Protein AF-A0A9N9C806-F1 (afdb_monomer_lite)

Organism: NCBI:txid1213867

Radius of gyration: 28.94 Å; chains: 1; bounding box: 81×70×75 Å

Foldseek 3Di:
DDPPQWDADPVGDIDGLEDDDDPDQDDDDPNRHYDPPDFFHFDDDPPDPPDDGDTDGPPDCVVVVVVVVVVLLVVLVVLLVQLLPLVSLVDCLPDCNLVVLVVQCVPPDPSSVVSSLSSLLSSVLSPLVVVLVPVVLVVLLVSLLVDLDLVSLLSNLQSLLLSLPPVNPPPPPPDDDDDPPPPPPPVSVVVVLQSLLSLLVSLLVSLVVPPPPCPPPDPPDVVVVVVVSDRDPSSNQSSLSSNLSSCVRRVPSRADDPSSLVSLVVVLVVCVVPPVCVVVNVSSVSSNVSNVPD

Secondary structure (DSSP, 8-state):
---TTEEE-TTS-EEESB----SS--PPPTTPBPPTT--------TT--S-----------HHHHHHHHHHHHHHHHHHHHHHTSHHHHHHHHHSHHHHHHHHGGGSS-HHHHHHHHHHHHHHHHHTHHHHTTTTHHHHHHHHHHH---HHHHHHHHHHHHHHH-TTTS--TT-S------TTSHHHHHHHHHHHHHHHHHHHHHHHHTTTTT--TT--SSTHHHHGGGPPPHHHHHHHHHHHHHHHHH-TTT-PPPHHHHHHHHHHHHHGGG-GGGHHHHHHHHHHHHHHH--

Sequence (294 aa):
SVSTTEICDNGGNCYPKVFEATEEFKEIFEGQEVPRGKKYAKLLDSDDSRSSSEVVLFEDDEDEDEEIFSNILSILDGLEELVHELDFGIKLSKGEGLKSIISLLDHGSNEIKKKAALVIGAAMQLAMKIVNDNDGLSLLAILYGNLKDNEFRTKCALFITDFIDPNMVDKSGEADDVLDQQQQGNSLLFSFSDVIGSWCELFQFTLLDRIDNVDEEEEDDIISQISSQELDFDSKEKILRGISMIRKHYPLQCPAQDKFKIWLLEQADLVKDEDYLEDYDHLISQVKNQYNNF

Structure (mmCIF, N/CA/C/O backbone):
data_AF-A0A9N9C806-F1
#
_entry.id   AF-A0A9N9C806-F1
#
loop_
_atom_site.group_PDB
_atom_site.id
_atom_site.type_symbol
_atom_site.label_atom_id
_atom_site.label_alt_id
_atom_site.label_comp_id
_atom_site.label_asym_id
_atom_site.label_entity_id
_atom_site.label_seq_id
_atom_site.pdbx_PDB_ins_code
_atom_site.Cartn_x
_atom_site.Cartn_y
_atom_site.Cartn_z
_atom_site.occupancy
_atom_site.B_iso_or_equiv
_atom_site.auth_seq_id
_atom_site.auth_comp_id
_atom_site.auth_asym_id
_atom_site.auth_atom_id
_atom_site.pdbx_PDB_model_num
ATOM 1 N N . SER A 1 1 ? -54.467 12.890 22.232 1.00 54.34 1 SER A N 1
ATOM 2 C CA . SER A 1 1 ? -53.255 12.072 22.047 1.00 54.34 1 SER A CA 1
ATOM 3 C C . SER A 1 1 ? -52.102 12.853 22.637 1.00 54.34 1 SER A C 1
ATOM 5 O O . SER A 1 1 ? -51.880 13.972 22.200 1.00 54.34 1 SER A O 1
ATOM 7 N N . VAL A 1 2 ? -51.458 12.334 23.682 1.00 51.22 2 VAL A N 1
ATOM 8 C CA . VAL A 1 2 ? -50.254 12.958 24.254 1.00 51.22 2 VAL A CA 1
ATOM 9 C C . VAL A 1 2 ? -49.119 12.727 23.256 1.00 51.22 2 VAL A C 1
ATOM 11 O O . VAL A 1 2 ? -48.941 11.593 22.807 1.00 51.22 2 VAL A O 1
ATOM 14 N N . SER A 1 3 ? -48.437 13.790 22.829 1.00 60.50 3 SER A N 1
ATOM 15 C CA . SER A 1 3 ? -47.270 13.670 21.951 1.00 60.50 3 SER A CA 1
ATOM 16 C C . SER A 1 3 ? -46.170 12.925 22.703 1.00 60.50 3 SER A C 1
ATOM 18 O O . SER A 1 3 ? -45.856 13.281 23.833 1.00 60.50 3 SER A O 1
ATOM 20 N N . THR A 1 4 ? -45.559 11.905 22.100 1.00 77.38 4 THR A N 1
ATOM 21 C CA . THR A 1 4 ? -44.462 11.128 22.714 1.00 77.38 4 THR A CA 1
ATOM 22 C C . THR A 1 4 ? -43.165 11.928 22.882 1.00 77.38 4 THR A C 1
ATOM 24 O O . THR A 1 4 ? -42.154 11.381 23.316 1.00 77.38 4 THR A O 1
ATOM 27 N N . THR A 1 5 ? -43.173 13.203 22.496 1.00 90.44 5 THR A N 1
ATOM 28 C CA . THR A 1 5 ? -42.014 14.100 22.491 1.00 90.44 5 THR A CA 1
ATOM 29 C C . THR A 1 5 ? -41.949 15.021 23.706 1.00 90.44 5 THR A C 1
ATOM 31 O O . THR A 1 5 ? -40.958 15.729 23.850 1.00 90.44 5 THR A O 1
ATOM 34 N N . GLU A 1 6 ? -42.969 15.029 24.566 1.00 93.62 6 GLU A N 1
ATOM 35 C CA . GLU A 1 6 ? -43.065 15.935 25.715 1.00 93.62 6 GLU A CA 1
ATOM 36 C C . GLU A 1 6 ? -43.363 15.162 27.004 1.00 93.62 6 GLU A C 1
ATOM 38 O O . GLU A 1 6 ? -44.082 14.160 27.000 1.00 93.62 6 GLU A O 1
ATOM 43 N N . ILE A 1 7 ? -42.803 15.644 28.108 1.00 92.62 7 ILE A N 1
ATOM 44 C CA . ILE A 1 7 ? -43.053 15.176 29.470 1.00 92.62 7 ILE A CA 1
ATOM 45 C C . ILE A 1 7 ? -43.733 16.333 30.197 1.00 92.62 7 ILE A C 1
ATOM 47 O O . ILE A 1 7 ? -43.302 17.474 30.054 1.00 92.62 7 ILE A O 1
ATOM 51 N N . CYS A 1 8 ? -44.803 16.060 30.943 1.00 93.50 8 CYS A N 1
ATOM 52 C CA . CYS A 1 8 ? -45.521 17.088 31.692 1.00 93.50 8 CYS A CA 1
ATOM 53 C C . CYS A 1 8 ? -45.454 16.814 33.193 1.00 93.50 8 CYS A C 1
ATOM 55 O O . CYS A 1 8 ? -45.604 15.669 33.622 1.00 93.50 8 CYS A O 1
ATOM 57 N N . ASP A 1 9 ? -45.264 17.866 33.985 1.00 90.75 9 ASP A N 1
ATOM 58 C CA . ASP A 1 9 ? -45.335 17.796 35.441 1.00 90.75 9 ASP A CA 1
ATOM 59 C C . ASP A 1 9 ? -46.794 17.722 35.945 1.00 90.75 9 ASP A C 1
ATOM 61 O O . ASP A 1 9 ? -47.766 17.882 35.198 1.00 90.75 9 ASP A O 1
ATOM 65 N N . ASN A 1 10 ? -46.965 17.507 37.253 1.00 89.62 10 ASN A N 1
ATOM 66 C CA . ASN A 1 10 ? -48.288 17.488 37.895 1.00 89.62 10 ASN A CA 1
ATOM 67 C C . ASN A 1 10 ? -49.001 18.858 37.872 1.00 89.62 10 ASN A C 1
ATOM 69 O O . ASN A 1 10 ? -50.199 18.929 38.153 1.00 89.62 10 ASN A O 1
ATOM 73 N N . GLY A 1 11 ? -48.277 19.938 37.568 1.00 91.69 11 GLY A N 1
ATOM 74 C CA . GLY A 1 11 ? -48.798 21.296 37.414 1.00 91.69 11 GLY A CA 1
ATOM 75 C C . GLY A 1 11 ? -49.340 21.592 36.012 1.00 91.69 11 GLY A C 1
ATOM 76 O O . GLY A 1 11 ? -49.966 22.634 35.820 1.00 91.69 11 GLY A O 1
ATOM 77 N N . GLY A 1 12 ? -49.150 20.681 35.053 1.00 92.81 12 GLY A N 1
ATOM 78 C CA . GLY A 1 12 ? -49.546 20.855 33.657 1.00 92.81 12 GLY A CA 1
ATOM 79 C C . GLY A 1 12 ? -48.517 21.600 32.800 1.00 92.81 12 GLY A C 1
ATOM 80 O O . GLY A 1 12 ? -48.843 21.961 31.668 1.00 92.81 12 GLY A O 1
ATOM 81 N N . ASN A 1 13 ? -47.298 21.828 33.300 1.00 92.75 13 ASN A N 1
ATOM 82 C CA . ASN A 1 13 ? -46.196 22.356 32.499 1.00 92.75 13 ASN A CA 1
ATOM 83 C C . ASN A 1 13 ? -45.548 21.208 31.729 1.00 92.75 13 ASN A C 1
ATOM 85 O O . ASN A 1 13 ? -45.174 20.204 32.330 1.00 92.75 13 ASN A O 1
ATOM 89 N N . CYS A 1 14 ? -45.392 21.364 30.417 1.00 93.50 14 CYS A N 1
ATOM 90 C CA . CYS A 1 14 ? -44.785 20.354 29.555 1.00 93.50 14 CYS A CA 1
ATOM 91 C C . CYS A 1 14 ? -43.438 20.839 29.012 1.00 93.50 14 CYS A C 1
ATOM 93 O O . CYS A 1 14 ? -43.290 22.010 28.661 1.00 93.50 14 CYS A O 1
ATOM 95 N N . TYR A 1 15 ? -42.468 19.933 28.927 1.00 93.00 15 TYR A N 1
ATOM 96 C CA . TYR A 1 15 ? -41.121 20.170 28.414 1.00 93.00 15 TYR A CA 1
ATOM 97 C C . TYR A 1 15 ? -40.693 19.044 27.459 1.00 93.00 15 TYR A C 1
ATOM 99 O O . TYR A 1 15 ? -41.231 17.936 27.528 1.00 93.00 15 TYR A O 1
ATOM 107 N N . PRO A 1 16 ? -39.738 19.297 26.544 1.00 94.44 16 PRO A N 1
ATOM 108 C CA . PRO A 1 16 ? -39.252 18.279 25.619 1.00 94.44 16 PRO A CA 1
ATOM 109 C C . PRO A 1 16 ? -38.645 17.080 26.352 1.00 94.44 16 PRO A C 1
ATOM 111 O O . PRO A 1 16 ? -37.886 17.252 27.306 1.00 94.44 16 PRO A O 1
ATOM 114 N N . LYS A 1 17 ? -38.921 15.868 25.857 1.00 94.00 17 LYS A N 1
ATOM 115 C CA . LYS A 1 17 ? -38.364 14.617 26.394 1.00 94.00 17 LYS A CA 1
ATOM 116 C C . LYS A 1 17 ? -36.839 14.577 26.323 1.00 94.00 17 LYS A C 1
ATOM 118 O O . LYS A 1 17 ? -36.217 13.992 27.196 1.00 94.00 17 LYS A O 1
ATOM 123 N N . VAL A 1 18 ? -36.252 15.203 25.305 1.00 92.50 18 VAL A N 1
ATOM 124 C CA . VAL A 1 18 ? -34.801 15.307 25.120 1.00 92.50 18 VAL A CA 1
ATOM 125 C C . VAL A 1 18 ? -34.360 16.728 25.454 1.00 92.50 18 VAL A C 1
ATOM 127 O O . VAL A 1 18 ? -34.954 17.687 24.962 1.00 92.50 18 VAL A O 1
ATOM 130 N N . PHE A 1 19 ? -33.331 16.870 26.285 1.00 90.62 19 PHE A N 1
ATOM 131 C CA . PHE A 1 19 ? -32.768 18.161 26.659 1.00 90.62 19 PHE A CA 1
ATOM 132 C C . PHE A 1 19 ? -32.057 18.817 25.470 1.00 90.62 19 PHE A C 1
ATOM 134 O O . PHE A 1 19 ? -31.146 18.241 24.872 1.00 90.62 19 PHE A O 1
ATOM 141 N N . GLU A 1 20 ? -32.452 20.048 25.150 1.00 89.62 20 GLU A N 1
ATOM 142 C CA . GLU A 1 20 ? -31.818 20.850 24.108 1.00 89.62 20 GLU A CA 1
ATOM 143 C C . GLU A 1 20 ? -30.795 21.799 24.738 1.00 89.62 20 GLU A C 1
ATOM 145 O O . GLU A 1 20 ? -31.143 22.727 25.475 1.00 89.62 20 GLU A O 1
ATOM 150 N N . ALA A 1 21 ? -29.516 21.540 24.460 1.00 81.75 21 ALA A N 1
ATOM 151 C CA . ALA A 1 21 ? -28.419 22.314 25.020 1.00 81.75 21 ALA A CA 1
ATOM 152 C C . ALA A 1 21 ? -28.457 23.770 24.537 1.00 81.75 21 ALA A C 1
ATOM 154 O O . ALA A 1 21 ? -28.595 24.042 23.345 1.00 81.75 21 ALA A O 1
ATOM 155 N N . THR A 1 22 ? -28.259 24.702 25.466 1.00 84.12 22 THR A N 1
ATOM 156 C CA . THR A 1 22 ? -28.133 26.136 25.188 1.00 84.12 22 THR A CA 1
ATOM 157 C C . THR A 1 22 ? -26.839 26.702 25.751 1.00 84.12 22 THR A C 1
ATOM 159 O O . THR A 1 22 ? -26.160 26.042 26.532 1.00 84.12 22 THR A O 1
ATOM 162 N N . GLU A 1 23 ? -26.505 27.935 25.369 1.00 82.31 23 GLU A N 1
ATOM 163 C CA . GLU A 1 23 ? -25.345 28.664 25.908 1.00 82.31 23 GLU A CA 1
ATOM 164 C C . GLU A 1 23 ? -25.534 29.097 27.375 1.00 82.31 23 GLU A C 1
ATOM 166 O O . GLU A 1 23 ? -24.569 29.430 28.058 1.00 82.31 23 GLU A O 1
ATOM 171 N N . GLU A 1 24 ? -26.770 29.063 27.879 1.00 79.81 24 GLU A N 1
ATOM 172 C CA . GLU A 1 24 ? -27.111 29.365 29.269 1.00 79.81 24 GLU A CA 1
ATOM 173 C C . GLU A 1 24 ? -27.423 28.088 30.058 1.00 79.81 24 GLU A C 1
ATOM 175 O O . GLU A 1 24 ? -27.976 27.126 29.513 1.00 79.81 24 GLU A O 1
ATOM 180 N N . PHE A 1 25 ? -27.107 28.099 31.358 1.00 80.25 25 PHE A N 1
ATOM 181 C CA . PHE A 1 25 ? -27.471 27.021 32.275 1.00 80.25 25 PHE A CA 1
ATOM 182 C C . PHE A 1 25 ? -28.993 26.917 32.381 1.00 80.25 25 PHE A C 1
ATOM 184 O O . PHE A 1 25 ? -29.663 27.861 32.802 1.00 80.25 25 PHE A O 1
ATOM 191 N N . LYS A 1 26 ? -29.522 25.747 32.024 1.00 84.88 26 LYS A N 1
ATOM 192 C CA . LYS A 1 26 ? -30.932 25.396 32.178 1.00 84.88 26 LYS A CA 1
ATOM 193 C C . LYS A 1 26 ? -31.075 24.243 33.158 1.00 84.88 26 LYS A C 1
ATOM 195 O O . LYS A 1 26 ? -30.227 23.356 33.206 1.00 84.88 26 LYS A O 1
ATOM 200 N N . GLU A 1 27 ? -32.158 24.278 33.919 1.00 85.00 27 GLU A N 1
ATOM 201 C CA . GLU A 1 27 ? -32.558 23.180 34.791 1.00 85.00 27 GLU A CA 1
ATOM 202 C C . GLU A 1 27 ? -32.985 21.971 33.946 1.00 85.00 27 GLU A C 1
ATOM 204 O O . GLU A 1 27 ? -33.654 22.127 32.920 1.00 85.00 27 GLU A O 1
ATOM 209 N N . ILE A 1 28 ? -32.560 20.779 34.363 1.00 86.06 28 ILE A N 1
ATOM 210 C CA . ILE A 1 28 ? -32.969 19.507 33.763 1.00 86.06 28 ILE A CA 1
ATOM 211 C C . ILE A 1 28 ? -34.091 18.953 34.632 1.00 86.06 28 ILE A C 1
ATOM 213 O O . ILE A 1 28 ? -33.904 18.744 35.830 1.00 86.06 28 ILE A O 1
ATOM 217 N N . PHE A 1 29 ? -35.254 18.720 34.030 1.00 88.00 29 PHE A N 1
ATOM 218 C CA . PHE A 1 29 ? -36.422 18.229 34.756 1.00 88.00 29 PHE A CA 1
ATOM 219 C C . PHE A 1 29 ? -36.414 16.702 34.884 1.00 88.00 29 PHE A C 1
ATOM 221 O O . PHE A 1 29 ? -35.833 15.986 34.063 1.00 88.00 29 PHE A O 1
ATOM 228 N N . GLU A 1 30 ? -37.084 16.190 35.918 1.00 86.12 30 GLU A N 1
ATOM 229 C CA . GLU A 1 30 ? -37.169 14.753 36.184 1.00 86.12 30 GLU A CA 1
ATOM 230 C C . GLU A 1 30 ? -37.751 13.992 34.976 1.00 86.12 30 GLU A C 1
ATOM 232 O O . GLU A 1 30 ? -38.819 14.317 34.459 1.00 86.12 30 GLU A O 1
ATOM 237 N N . GLY A 1 31 ? -37.033 12.964 34.514 1.00 87.94 31 GLY A N 1
ATOM 238 C CA . GLY A 1 31 ? -37.423 12.143 33.363 1.00 87.94 31 GLY A CA 1
ATOM 239 C C . GLY A 1 31 ? -36.947 12.653 31.998 1.00 87.94 31 GLY A C 1
ATOM 240 O O . GLY A 1 31 ? -37.157 11.957 31.003 1.00 87.94 31 GLY A O 1
ATOM 241 N N . GLN A 1 32 ? -36.296 13.817 31.927 1.00 90.56 32 GLN A N 1
ATOM 242 C CA . GLN A 1 32 ? -35.716 14.340 30.689 1.00 90.56 32 GLN A CA 1
ATOM 243 C C . GLN A 1 32 ? -34.418 13.598 30.312 1.00 90.56 32 GLN A C 1
ATOM 245 O O . GLN A 1 32 ? -33.545 13.366 31.145 1.00 90.56 32 GLN A O 1
ATOM 250 N N . GLU A 1 33 ? -34.276 13.227 29.040 1.00 88.69 33 GLU A N 1
ATOM 251 C CA . GLU A 1 33 ? -33.103 12.542 28.491 1.00 88.69 33 GLU A CA 1
ATOM 252 C C . GLU A 1 33 ? -32.032 13.558 28.071 1.00 88.69 33 GLU A C 1
ATOM 254 O O . GLU A 1 33 ? -32.300 14.456 27.272 1.00 88.69 33 GLU A O 1
ATOM 259 N N . VAL A 1 34 ? -30.799 13.408 28.564 1.00 86.31 34 VAL A N 1
ATOM 260 C CA . VAL A 1 34 ? -29.664 14.262 28.176 1.00 86.31 34 VAL A CA 1
ATOM 261 C C . VAL A 1 34 ? -28.889 13.593 27.031 1.00 86.31 34 VAL A C 1
ATOM 263 O O . VAL A 1 34 ? -28.431 12.460 27.197 1.00 86.31 34 VAL A O 1
ATOM 266 N N . PRO A 1 35 ? -28.720 14.247 25.865 1.00 81.38 35 PRO A N 1
ATOM 267 C CA . PRO A 1 35 ? -27.923 13.697 24.770 1.00 81.38 35 PRO A CA 1
ATOM 268 C C . PRO A 1 35 ? -26.470 13.431 25.191 1.00 81.38 35 PRO A C 1
ATOM 270 O O . PRO A 1 35 ? -25.841 14.279 25.829 1.00 81.38 35 PRO A O 1
ATOM 273 N N . ARG A 1 36 ? -25.918 12.278 24.786 1.00 75.12 36 ARG A N 1
ATOM 274 C CA . ARG A 1 36 ? -24.501 11.931 25.006 1.00 75.12 36 ARG A CA 1
ATOM 275 C C . ARG A 1 36 ? -23.576 13.017 24.430 1.00 75.12 36 ARG A C 1
ATOM 277 O O . ARG A 1 36 ? -23.841 13.546 23.352 1.00 75.12 36 ARG A O 1
ATOM 284 N N . GLY A 1 37 ? -22.485 13.328 25.137 1.00 70.75 37 GLY A N 1
ATOM 285 C CA . GLY A 1 37 ? -21.458 14.284 24.691 1.00 70.75 37 GLY A CA 1
ATOM 286 C C . GLY A 1 37 ? -21.577 15.715 25.242 1.00 70.75 37 GLY A C 1
ATOM 287 O O . GLY A 1 37 ? -20.927 16.622 24.719 1.00 70.75 37 GLY A O 1
ATOM 288 N N . LYS A 1 38 ? -22.388 15.957 26.281 1.00 63.91 38 LYS A N 1
ATOM 289 C CA . LYS A 1 38 ? -22.455 17.248 26.993 1.00 63.91 38 LYS A CA 1
ATOM 290 C C . LYS A 1 38 ? -21.924 17.077 28.422 1.00 63.91 38 LYS A C 1
ATOM 292 O O . LYS A 1 38 ? -22.521 16.369 29.218 1.00 63.91 38 LYS A O 1
ATOM 297 N N . LYS A 1 39 ? -20.786 17.722 28.710 1.00 59.03 39 LYS A N 1
ATOM 298 C CA . LYS A 1 39 ? -19.875 17.382 29.822 1.00 59.03 39 LYS A CA 1
ATOM 299 C C . LYS A 1 39 ? -20.147 18.075 31.167 1.00 59.03 39 LYS A C 1
ATOM 301 O O . LYS A 1 39 ? -19.420 17.834 32.122 1.00 59.03 39 LYS A O 1
ATOM 306 N N . TYR A 1 40 ? -21.145 18.958 31.262 1.00 62.06 40 TYR A N 1
ATOM 307 C CA . TYR A 1 40 ? -21.344 19.770 32.469 1.00 62.06 40 TYR A CA 1
ATOM 308 C C . TYR A 1 40 ? -22.821 19.891 32.833 1.00 62.06 40 TYR A C 1
ATOM 310 O O . TYR A 1 40 ? -23.617 20.418 32.057 1.00 62.06 40 TYR A O 1
ATOM 318 N N . ALA A 1 41 ? -23.164 19.460 34.044 1.00 64.31 41 ALA A N 1
ATOM 319 C CA . ALA A 1 41 ? -24.438 19.739 34.689 1.00 64.31 41 ALA A CA 1
ATOM 320 C C . ALA A 1 41 ? -24.164 20.364 36.061 1.00 64.31 41 ALA A C 1
ATOM 322 O O . ALA A 1 41 ? -23.195 20.011 36.733 1.00 64.31 41 ALA A O 1
ATOM 323 N N . LYS A 1 42 ? -25.002 21.318 36.470 1.00 65.88 42 LYS A N 1
ATOM 324 C CA . LYS A 1 42 ? -24.929 21.935 37.795 1.00 65.88 42 LYS A CA 1
ATOM 325 C C . LYS A 1 42 ? -26.211 21.611 38.547 1.00 65.88 42 LYS A C 1
ATOM 327 O O . LYS A 1 42 ? -27.288 21.984 38.091 1.00 65.88 42 LYS A O 1
ATOM 332 N N . LEU A 1 43 ? -26.082 20.931 39.683 1.00 61.91 43 LEU A N 1
ATOM 333 C CA . LEU A 1 43 ? -27.182 20.765 40.627 1.00 61.91 43 LEU A CA 1
ATOM 334 C C . LEU A 1 43 ? -27.456 22.129 41.272 1.00 61.91 43 LEU A C 1
ATOM 336 O O . LEU A 1 43 ? -26.527 22.801 41.720 1.00 61.91 43 LEU A O 1
ATOM 340 N N . LEU A 1 44 ? -28.712 22.567 41.238 1.00 58.53 44 LEU A N 1
ATOM 341 C CA . LEU A 1 44 ? -29.171 23.775 41.917 1.00 58.53 44 LEU A CA 1
ATOM 342 C C . LEU A 1 44 ? -30.010 23.330 43.112 1.00 58.53 44 LEU A C 1
ATOM 344 O O . LEU A 1 44 ? -31.137 22.875 42.924 1.00 58.53 44 LEU A O 1
ATOM 348 N N . ASP A 1 45 ? -29.480 23.460 44.325 1.00 61.41 45 ASP A N 1
ATOM 349 C CA . ASP A 1 45 ? -30.296 23.263 45.520 1.00 61.41 45 ASP A CA 1
ATOM 350 C C . ASP A 1 45 ? -31.155 24.504 45.780 1.00 61.41 45 ASP A C 1
ATOM 352 O O . ASP A 1 45 ? -30.745 25.646 45.559 1.00 61.41 45 ASP A O 1
ATOM 356 N N . SER A 1 46 ? -32.374 24.292 46.281 1.00 59.75 46 SER A N 1
ATOM 357 C CA . SER A 1 46 ? -33.352 25.368 46.511 1.00 59.75 46 SER A CA 1
ATOM 358 C C . SER A 1 46 ? -32.887 26.425 47.528 1.00 59.75 46 SER A C 1
ATOM 360 O O . SER A 1 46 ? -33.461 27.513 47.581 1.00 59.75 46 SER A O 1
ATOM 362 N N . ASP A 1 47 ? -31.839 26.120 48.300 1.00 63.16 47 ASP A N 1
ATOM 363 C CA . ASP A 1 47 ? -31.238 26.989 49.317 1.00 63.16 47 ASP A CA 1
ATOM 364 C C . ASP A 1 47 ? -29.912 27.647 48.870 1.00 63.16 47 ASP A C 1
ATOM 366 O O . ASP A 1 47 ? -29.312 28.414 49.636 1.00 63.16 47 ASP A O 1
ATOM 370 N N . ASP A 1 48 ? -29.462 27.427 47.625 1.00 55.97 48 ASP A N 1
ATOM 371 C CA . ASP A 1 48 ? -28.216 28.000 47.108 1.00 55.97 48 ASP A CA 1
ATOM 372 C C . ASP A 1 48 ? -28.340 29.506 46.840 1.00 55.97 48 ASP A C 1
ATOM 374 O O . ASP A 1 48 ? -28.577 30.014 45.739 1.00 55.97 48 ASP A O 1
ATOM 378 N N . SER A 1 49 ? -28.078 30.271 47.891 1.00 57.78 49 SER A N 1
ATOM 379 C CA . SER A 1 49 ? -27.794 31.698 47.822 1.00 57.78 49 SER A CA 1
ATOM 380 C C . SER A 1 49 ? -26.398 31.930 47.228 1.00 57.78 49 SER A C 1
ATOM 382 O O . SER A 1 49 ? -25.430 32.246 47.909 1.00 57.78 49 SER A O 1
ATOM 384 N N . ARG A 1 50 ? -26.309 31.807 45.900 1.00 54.19 50 ARG A N 1
ATOM 385 C CA . ARG A 1 50 ? -25.314 32.423 44.998 1.00 54.19 50 ARG A CA 1
ATOM 386 C C . ARG A 1 50 ? -23.807 32.178 45.231 1.00 54.19 50 ARG A C 1
ATOM 388 O O . ARG A 1 50 ? -23.044 32.716 44.434 1.00 54.19 50 ARG A O 1
ATOM 395 N N . SER A 1 51 ? -23.340 31.427 46.238 1.00 49.66 51 SER A N 1
ATOM 396 C CA . SER A 1 51 ? -21.893 31.401 46.551 1.00 49.66 51 SER A CA 1
ATOM 397 C C . SER A 1 51 ? -21.289 30.108 47.126 1.00 49.66 51 SER A C 1
ATOM 399 O O . SER A 1 51 ? -20.204 30.173 47.703 1.00 49.66 51 SER A O 1
ATOM 401 N N . SER A 1 52 ? -21.885 28.935 46.920 1.00 46.78 52 SER A N 1
ATOM 402 C CA . SER A 1 52 ? -21.130 27.678 47.028 1.00 46.78 52 SER A CA 1
ATOM 403 C C . SER A 1 52 ? -21.365 26.866 45.765 1.00 46.78 52 SER A C 1
ATOM 405 O O . SER A 1 52 ? -22.476 26.820 45.252 1.00 46.78 52 SER A O 1
ATOM 407 N N . SER A 1 53 ? -20.298 26.378 45.144 1.00 48.56 53 SER A N 1
ATOM 408 C CA . SER A 1 53 ? -20.356 25.670 43.864 1.00 48.56 53 SER A CA 1
ATOM 409 C C . SER A 1 53 ? -19.551 24.399 44.003 1.00 48.56 53 SER A C 1
ATOM 411 O O . SER A 1 53 ? -18.325 24.451 44.035 1.00 48.56 53 SER A O 1
ATOM 413 N N . GLU A 1 54 ? -20.250 23.277 44.076 1.00 47.41 54 GLU A N 1
ATOM 414 C CA . GLU A 1 54 ? -19.658 21.961 43.911 1.00 47.41 54 GLU A CA 1
ATOM 415 C C . GLU A 1 54 ? -20.065 21.480 42.517 1.00 47.41 54 GLU A C 1
ATOM 417 O O . GLU A 1 54 ? -21.236 21.243 42.222 1.00 47.41 54 GLU A O 1
ATOM 422 N N . VAL A 1 55 ? -19.100 21.500 41.598 1.00 48.94 55 VAL A N 1
ATOM 423 C CA . VAL A 1 55 ? -19.271 20.961 40.250 1.00 48.94 55 VAL A CA 1
ATOM 424 C C . VAL A 1 55 ? -19.031 19.467 40.374 1.00 48.94 55 VAL A C 1
ATOM 426 O O . VAL A 1 55 ? -17.895 19.047 40.578 1.00 48.94 55 VAL A O 1
ATOM 429 N N . VAL A 1 56 ? -20.094 18.674 40.279 1.00 50.19 56 VAL A N 1
ATOM 430 C CA . VAL A 1 56 ? -19.960 17.224 40.143 1.00 50.19 5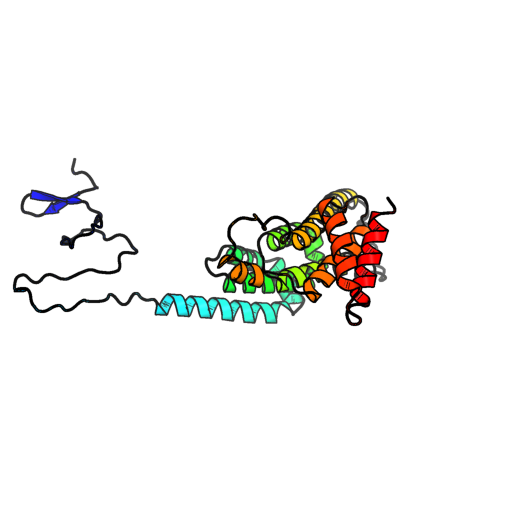6 VAL A CA 1
ATOM 431 C C . VAL A 1 56 ? -19.516 16.966 38.707 1.00 50.19 56 VAL A C 1
ATOM 433 O O . VAL A 1 56 ? -20.308 17.070 37.771 1.00 50.19 56 VAL A O 1
ATOM 436 N N . LEU A 1 57 ? -18.220 16.715 38.529 1.00 49.56 57 LEU A N 1
ATOM 437 C CA . LEU A 1 57 ? -17.720 16.085 37.317 1.00 49.56 57 LEU A CA 1
ATOM 438 C C . LEU A 1 57 ? -18.222 14.643 37.365 1.00 49.56 57 LEU A C 1
ATOM 440 O O . LEU A 1 57 ? -17.902 13.911 38.298 1.00 49.56 57 LEU A O 1
ATOM 444 N N . PHE A 1 58 ? -19.051 14.258 36.399 1.00 47.00 58 PHE A N 1
ATOM 445 C CA . PHE A 1 58 ? -19.188 12.843 36.096 1.00 47.00 58 PHE A CA 1
ATOM 446 C C . PHE A 1 58 ? -17.829 12.444 35.526 1.00 47.00 58 PHE A C 1
ATOM 448 O O . PHE A 1 58 ? -17.460 12.909 34.448 1.00 47.00 58 PHE A O 1
ATOM 455 N N . GLU A 1 59 ? -17.041 11.720 36.317 1.00 48.69 59 GLU A N 1
ATOM 456 C CA . GLU A 1 59 ? -15.924 10.941 35.799 1.00 48.69 59 GLU A CA 1
ATOM 457 C C . GLU A 1 59 ? -16.576 9.965 34.815 1.00 48.69 59 GLU A C 1
ATOM 459 O O . GLU A 1 59 ? -17.260 9.028 35.222 1.00 48.69 59 GLU A O 1
ATOM 464 N N . ASP A 1 60 ? -16.525 10.304 33.522 1.00 49.25 60 ASP A N 1
ATOM 465 C CA . ASP A 1 60 ? -16.793 9.340 32.463 1.00 49.25 60 ASP A CA 1
ATOM 466 C C . ASP A 1 60 ? -15.866 8.145 32.741 1.00 49.25 60 ASP A C 1
ATOM 468 O O . ASP A 1 60 ? -14.721 8.347 33.153 1.00 49.25 60 ASP A O 1
ATOM 472 N N . ASP A 1 61 ? -16.357 6.922 32.537 1.00 52.91 61 ASP A N 1
ATOM 473 C CA . ASP A 1 61 ? -15.585 5.675 32.587 1.00 52.91 61 ASP A CA 1
ATOM 474 C C . ASP A 1 61 ? -14.515 5.645 31.457 1.00 52.91 61 ASP A C 1
ATOM 476 O O . ASP A 1 61 ? -14.427 4.693 30.686 1.00 52.91 61 ASP A O 1
ATOM 480 N N . GLU A 1 62 ? -13.709 6.706 31.305 1.00 55.72 62 GLU A N 1
ATOM 481 C CA . GLU A 1 62 ? -12.584 6.819 30.366 1.00 55.72 62 GLU A CA 1
ATOM 482 C C . GLU A 1 62 ? -11.555 5.701 30.622 1.00 55.72 62 GLU A C 1
ATOM 484 O O . GLU A 1 62 ? -10.887 5.250 29.690 1.00 55.72 62 GLU A O 1
ATOM 489 N N . ASP A 1 63 ? -11.507 5.177 31.852 1.00 58.72 63 ASP A N 1
ATOM 490 C CA . ASP A 1 63 ? -10.693 4.018 32.221 1.00 58.72 63 ASP A CA 1
ATOM 491 C C . ASP A 1 63 ? -11.138 2.722 31.502 1.00 58.72 63 ASP A C 1
ATOM 493 O O . ASP A 1 63 ? -10.292 1.890 31.165 1.00 58.72 63 ASP A O 1
ATOM 497 N N . GLU A 1 64 ? -12.438 2.532 31.217 1.00 64.31 64 GLU A N 1
ATOM 498 C CA . GLU A 1 64 ? -12.920 1.315 30.535 1.00 64.31 64 GLU A CA 1
ATOM 499 C C . GLU A 1 64 ? -12.522 1.301 29.049 1.00 64.31 64 GLU A C 1
ATOM 501 O O . GLU A 1 64 ? -12.140 0.254 28.512 1.00 64.31 64 GLU A O 1
ATOM 506 N N . ASP A 1 65 ? -12.550 2.460 28.385 1.00 75.06 65 ASP A N 1
ATOM 507 C CA . ASP A 1 65 ? -12.176 2.577 26.972 1.00 75.06 65 ASP A CA 1
ATOM 508 C C . ASP A 1 65 ? -10.655 2.423 26.768 1.00 75.06 65 ASP A C 1
ATOM 510 O O . ASP A 1 65 ? -10.230 1.772 25.804 1.00 75.06 65 ASP A O 1
ATOM 514 N N . GLU A 1 66 ? -9.822 2.939 27.683 1.00 83.12 66 GLU A N 1
ATOM 515 C CA . GLU A 1 66 ? -8.366 2.716 27.647 1.00 83.12 66 GLU A CA 1
ATOM 516 C C . GLU A 1 66 ? -7.996 1.244 27.889 1.00 83.12 66 GLU A C 1
ATOM 518 O O . GLU A 1 66 ? -7.109 0.705 27.212 1.00 83.12 66 GLU A O 1
ATOM 523 N N . GLU A 1 67 ? -8.690 0.555 28.801 1.00 85.94 67 GLU A N 1
ATOM 524 C CA . GLU A 1 67 ? -8.438 -0.863 29.069 1.00 85.94 67 GLU A CA 1
ATOM 525 C C . GLU A 1 67 ? -8.804 -1.736 27.857 1.00 85.94 67 GLU A C 1
ATOM 527 O O . GLU A 1 67 ? -8.021 -2.602 27.447 1.00 85.94 67 GLU A O 1
ATOM 532 N N . ILE A 1 68 ? -9.957 -1.488 27.224 1.00 86.88 68 ILE A N 1
ATOM 533 C CA . ILE A 1 68 ? -10.365 -2.191 25.995 1.00 86.88 68 ILE A CA 1
ATOM 534 C C . ILE A 1 68 ? -9.356 -1.933 24.875 1.00 86.88 68 ILE A C 1
ATOM 536 O O . ILE A 1 68 ? -8.963 -2.868 24.168 1.00 86.88 68 ILE A O 1
ATOM 540 N N . PHE A 1 69 ? -8.910 -0.686 24.726 1.00 88.81 69 PHE A N 1
ATOM 541 C CA . PHE A 1 69 ? -7.936 -0.301 23.715 1.00 88.81 69 PHE A CA 1
ATOM 542 C C . PHE A 1 69 ? -6.609 -1.060 23.874 1.00 88.81 69 PHE A C 1
ATOM 544 O O . PHE A 1 69 ? -6.135 -1.694 22.924 1.00 88.81 69 PHE A O 1
ATOM 551 N N . SER A 1 70 ? -6.058 -1.067 25.090 1.00 90.75 70 SER A N 1
ATOM 552 C CA . SER A 1 70 ? -4.833 -1.796 25.441 1.00 90.75 70 SER A CA 1
ATOM 553 C C . SER A 1 70 ? -4.974 -3.305 25.204 1.00 90.75 70 SER A C 1
ATOM 555 O O . SER A 1 70 ? -4.092 -3.946 24.620 1.00 90.75 70 SER A O 1
ATOM 557 N N . ASN A 1 71 ? -6.127 -3.873 25.564 1.00 90.75 71 ASN A N 1
ATOM 558 C CA . ASN A 1 71 ? -6.416 -5.290 25.361 1.00 90.75 71 ASN A CA 1
ATOM 559 C C . ASN A 1 71 ? -6.454 -5.671 23.874 1.00 90.75 71 ASN A C 1
ATOM 561 O O . ASN A 1 71 ? -5.886 -6.698 23.495 1.00 90.75 71 ASN A O 1
ATOM 565 N N . ILE A 1 72 ? -7.078 -4.856 23.013 1.00 92.12 72 ILE A N 1
ATOM 566 C CA . ILE A 1 72 ? -7.113 -5.120 21.564 1.00 92.12 72 ILE A CA 1
ATOM 567 C C . ILE A 1 72 ? -5.697 -5.111 20.985 1.00 92.12 72 ILE A C 1
ATOM 569 O O . ILE A 1 72 ? -5.350 -6.015 20.223 1.00 92.12 72 ILE A O 1
ATOM 573 N N . LEU A 1 73 ? -4.868 -4.133 21.358 1.00 93.50 73 LEU A N 1
ATOM 574 C CA . LEU A 1 73 ? -3.485 -4.058 20.884 1.00 93.50 73 LEU A CA 1
ATOM 575 C C . LEU A 1 73 ? -2.665 -5.275 21.327 1.00 93.50 73 LEU A C 1
ATOM 577 O O . LEU A 1 73 ? -2.027 -5.904 20.485 1.00 93.50 73 LEU A O 1
ATOM 581 N N . SER A 1 74 ? -2.760 -5.679 22.598 1.00 93.19 74 SER A N 1
ATOM 582 C CA . SER A 1 74 ? -2.059 -6.867 23.104 1.00 93.19 74 SER A CA 1
ATOM 583 C C . SER A 1 74 ? -2.495 -8.157 22.396 1.00 93.19 74 SER A C 1
ATOM 585 O O . SER A 1 74 ? -1.662 -9.019 22.104 1.00 93.19 74 SER A O 1
ATOM 587 N N . ILE A 1 75 ? -3.786 -8.291 22.074 1.00 92.62 75 ILE A N 1
ATOM 588 C CA . ILE A 1 75 ? -4.297 -9.430 21.300 1.00 92.62 75 ILE A CA 1
ATOM 589 C C . ILE A 1 75 ? -3.734 -9.416 19.877 1.00 92.62 75 ILE A C 1
ATOM 591 O O . ILE A 1 75 ? -3.361 -10.472 19.364 1.00 92.62 75 ILE A O 1
ATOM 595 N N . LEU A 1 76 ? -3.671 -8.247 19.234 1.00 92.75 76 LEU A N 1
ATOM 596 C CA . LEU A 1 76 ? -3.108 -8.118 17.891 1.00 92.75 76 LEU A CA 1
ATOM 597 C C . LEU A 1 76 ? -1.604 -8.412 17.871 1.00 92.75 76 LEU A C 1
ATOM 599 O O . LEU A 1 76 ? -1.152 -9.070 16.940 1.00 92.75 76 LEU A O 1
ATOM 603 N N . ASP A 1 77 ? -0.857 -8.021 18.904 1.00 90.94 77 ASP A N 1
ATOM 604 C CA . ASP A 1 77 ? 0.559 -8.383 19.058 1.00 90.94 77 ASP A CA 1
ATOM 605 C C . ASP A 1 77 ? 0.746 -9.900 19.172 1.00 90.94 77 ASP A C 1
ATOM 607 O O . ASP A 1 77 ? 1.553 -10.491 18.453 1.00 90.94 77 ASP A O 1
ATOM 611 N N . GLY A 1 78 ? -0.049 -10.556 20.024 1.00 88.19 78 GLY A N 1
ATOM 612 C CA . GLY A 1 78 ? -0.012 -12.014 20.152 1.00 88.19 78 GLY A CA 1
ATOM 613 C C . GLY A 1 78 ? -0.431 -12.729 18.863 1.00 88.19 78 GLY A C 1
ATOM 614 O O . GLY A 1 78 ? 0.135 -13.761 18.507 1.00 88.19 78 GLY A O 1
ATOM 615 N N . LEU A 1 79 ? -1.404 -12.177 18.131 1.00 88.12 79 LEU A N 1
ATOM 616 C CA . LEU A 1 79 ? -1.807 -12.690 16.822 1.00 88.12 79 LEU A CA 1
ATOM 617 C C . LEU A 1 79 ? -0.707 -12.522 15.777 1.00 88.12 79 LEU A C 1
ATOM 619 O O . LEU A 1 79 ? -0.522 -13.438 14.984 1.00 88.12 79 LEU A O 1
ATOM 623 N N . GLU A 1 80 ? 0.006 -11.395 15.763 1.00 89.12 80 GLU A N 1
ATOM 624 C CA . GLU A 1 80 ? 1.127 -11.149 14.849 1.00 89.12 80 GLU A CA 1
ATOM 625 C C . GLU A 1 80 ? 2.214 -12.215 15.047 1.00 89.12 80 GLU A C 1
ATOM 627 O O . GLU A 1 80 ? 2.636 -12.849 14.079 1.00 89.12 80 GLU A O 1
ATOM 632 N N . GLU A 1 81 ? 2.577 -12.500 16.302 1.00 88.38 81 GLU A N 1
ATOM 633 C CA . GLU A 1 81 ? 3.559 -13.533 16.643 1.00 88.38 81 GLU A CA 1
ATOM 634 C C . GLU A 1 81 ? 3.099 -14.938 16.219 1.00 88.38 81 GLU A C 1
ATOM 636 O O . GLU A 1 81 ? 3.841 -15.663 15.553 1.00 88.38 81 GLU A O 1
ATOM 641 N N . LEU A 1 82 ? 1.855 -15.311 16.539 1.00 83.94 82 LEU A N 1
ATOM 642 C CA . LEU A 1 82 ? 1.295 -16.624 16.192 1.00 83.94 82 LEU A CA 1
ATOM 643 C C . LEU A 1 82 ? 1.126 -16.815 14.688 1.00 83.94 82 LEU A C 1
ATOM 645 O O . LEU A 1 82 ? 1.260 -17.926 14.178 1.00 83.94 82 LEU A O 1
ATOM 649 N N . VAL A 1 83 ? 0.808 -15.743 13.967 1.00 86.25 83 VAL A N 1
ATOM 650 C CA . VAL A 1 83 ? 0.616 -15.789 12.524 1.00 86.25 83 VAL A CA 1
ATOM 651 C C . VAL A 1 83 ? 1.878 -16.218 11.803 1.00 86.25 83 VAL A C 1
ATOM 653 O O . VAL A 1 83 ? 1.736 -16.868 10.775 1.00 86.25 83 VAL A O 1
ATOM 656 N N . HIS A 1 84 ? 3.067 -15.960 12.353 1.00 81.25 84 HIS A N 1
ATOM 657 C CA . HIS A 1 84 ? 4.321 -16.463 11.799 1.00 81.25 84 HIS A CA 1
ATOM 658 C C . HIS A 1 84 ? 4.414 -18.005 11.771 1.00 81.25 84 HIS A C 1
ATOM 660 O O . HIS A 1 84 ? 5.229 -18.558 11.027 1.00 81.25 84 HIS A O 1
ATOM 666 N N . GLU A 1 85 ? 3.568 -18.726 12.517 1.00 82.69 85 GLU A N 1
ATOM 667 C CA . GLU A 1 85 ? 3.433 -20.177 12.401 1.00 82.69 85 GLU A CA 1
ATOM 668 C C . GLU A 1 85 ? 2.570 -20.551 11.180 1.00 82.69 85 GLU A C 1
ATOM 670 O O . GLU A 1 85 ? 1.372 -20.266 11.132 1.00 82.69 85 GLU A O 1
ATOM 675 N N . LEU A 1 86 ? 3.159 -21.257 10.203 1.00 73.19 86 LEU A N 1
ATOM 676 C CA . LEU A 1 86 ? 2.522 -21.614 8.921 1.00 73.19 86 LEU A CA 1
ATOM 677 C C . LEU A 1 86 ? 1.096 -22.182 9.075 1.00 73.19 86 LEU A C 1
ATOM 679 O O . LEU A 1 86 ? 0.160 -21.722 8.419 1.00 73.19 86 LEU A O 1
ATOM 683 N N . ASP A 1 87 ? 0.911 -23.169 9.956 1.00 74.88 87 ASP A N 1
ATOM 684 C CA . ASP A 1 87 ? -0.390 -23.815 10.170 1.00 74.88 87 ASP A CA 1
ATOM 685 C C . ASP A 1 87 ? -1.426 -22.864 10.780 1.00 74.88 87 ASP A C 1
ATOM 687 O O . ASP A 1 87 ? -2.625 -22.982 10.494 1.00 74.88 87 ASP A O 1
ATOM 691 N N . PHE A 1 88 ? -0.983 -21.925 11.619 1.00 83.00 88 PHE A N 1
ATOM 692 C CA . PHE A 1 88 ? -1.853 -20.921 12.212 1.00 83.00 88 PHE A CA 1
ATOM 693 C C . PHE A 1 88 ? -2.232 -19.861 11.179 1.00 83.00 88 PHE A C 1
ATOM 695 O O . PHE A 1 88 ? -3.424 -19.619 10.993 1.00 83.00 88 PHE A O 1
ATOM 702 N N . GLY A 1 89 ? -1.266 -19.317 10.432 1.00 81.12 89 GLY A N 1
ATOM 703 C CA . GLY A 1 89 ? -1.519 -18.375 9.337 1.00 81.12 89 GLY A CA 1
ATOM 704 C C . GLY A 1 89 ? -2.503 -18.932 8.297 1.00 81.12 89 GLY A C 1
ATOM 705 O O . GLY A 1 89 ? -3.450 -18.249 7.892 1.00 81.12 89 GLY A O 1
ATOM 706 N N . ILE A 1 90 ? -2.378 -20.217 7.941 1.00 75.25 90 ILE A N 1
ATOM 707 C CA . ILE A 1 90 ? -3.317 -20.918 7.044 1.00 75.25 90 ILE A CA 1
ATOM 708 C C . ILE A 1 90 ? -4.719 -21.047 7.658 1.00 75.25 90 ILE A C 1
ATOM 710 O O . ILE A 1 90 ? -5.720 -20.866 6.961 1.00 75.25 90 ILE A O 1
ATOM 714 N N . LYS A 1 91 ? -4.830 -21.394 8.945 1.00 81.81 91 LYS A N 1
ATOM 715 C CA . LYS A 1 91 ? -6.137 -21.507 9.617 1.00 81.81 91 LYS A CA 1
ATOM 716 C C . LYS A 1 91 ? -6.805 -20.150 9.782 1.00 81.81 91 LYS A C 1
ATOM 718 O O . LYS A 1 91 ? -8.011 -20.050 9.569 1.00 81.81 91 LYS A O 1
ATOM 723 N N . LEU A 1 92 ? -6.030 -19.126 10.134 1.00 83.19 92 LEU A N 1
ATOM 724 C CA . LEU A 1 92 ? -6.517 -17.766 10.310 1.00 83.19 92 LEU A CA 1
ATOM 725 C C . LEU A 1 92 ? -7.067 -17.222 8.991 1.00 83.19 92 LEU A C 1
ATOM 727 O O . LEU A 1 92 ? -8.201 -16.752 8.960 1.00 83.19 92 LEU A O 1
ATOM 731 N N . SER A 1 93 ? -6.305 -17.369 7.903 1.00 79.06 93 SER A N 1
ATOM 732 C CA . SER A 1 93 ? -6.687 -16.889 6.568 1.00 79.06 93 SER A CA 1
ATOM 733 C C . SER A 1 93 ? -7.904 -17.601 5.969 1.00 79.06 93 SER A C 1
ATOM 735 O O . SER A 1 93 ? -8.642 -16.995 5.198 1.00 79.06 93 SER A O 1
ATOM 737 N N . LYS A 1 94 ? -8.158 -18.864 6.338 1.00 78.06 94 LYS A N 1
ATOM 738 C CA . LYS A 1 94 ? -9.354 -19.619 5.908 1.00 78.06 94 LYS A CA 1
ATOM 739 C C . LYS A 1 94 ? -10.570 -19.437 6.821 1.00 78.06 94 LYS A C 1
ATOM 741 O O . LYS A 1 94 ? -11.665 -19.858 6.454 1.00 78.06 94 LYS A O 1
ATOM 746 N N . GLY A 1 95 ? -10.378 -18.906 8.025 1.00 79.25 95 GLY A N 1
ATOM 747 C CA . GLY A 1 95 ? -11.409 -18.828 9.055 1.00 79.25 95 GLY A CA 1
ATOM 748 C C . GLY A 1 95 ? -12.132 -17.483 9.112 1.00 79.25 95 GLY A C 1
ATOM 749 O O . GLY A 1 95 ? -11.747 -16.505 8.479 1.00 79.25 95 GLY A O 1
ATOM 750 N N . GLU A 1 96 ? -13.155 -17.410 9.967 1.00 81.00 96 GLU A N 1
ATOM 751 C CA . GLU A 1 96 ? -13.818 -16.144 10.328 1.00 81.00 96 GLU A CA 1
ATOM 752 C C . GLU A 1 96 ? -12.863 -15.169 11.044 1.00 81.00 96 GLU A C 1
ATOM 754 O O . GLU A 1 96 ? -13.110 -13.968 11.062 1.00 81.00 96 GLU A O 1
ATOM 759 N N . GLY A 1 97 ? -11.740 -15.666 11.583 1.00 84.75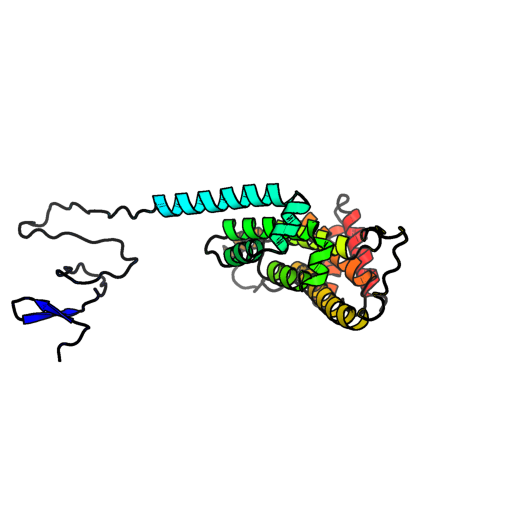 97 GLY A N 1
ATOM 760 C CA . GLY A 1 97 ? -10.733 -14.846 12.256 1.00 84.75 97 GLY A CA 1
ATOM 761 C C . GLY A 1 97 ? -10.164 -13.741 11.365 1.00 84.75 97 GLY A C 1
ATOM 762 O O . GLY A 1 97 ? -10.072 -12.602 11.815 1.00 84.75 97 GLY A O 1
ATOM 763 N N . LEU A 1 98 ? -9.873 -14.027 10.087 1.00 86.31 98 LEU A N 1
ATOM 764 C CA . LEU A 1 98 ? -9.399 -12.996 9.161 1.00 86.31 98 LEU A CA 1
ATOM 765 C C . LEU A 1 98 ? -10.459 -11.910 8.928 1.00 86.31 98 LEU A C 1
ATOM 767 O O . LEU A 1 98 ? -10.120 -10.732 8.909 1.00 86.31 98 LEU A O 1
ATOM 771 N N . LYS A 1 99 ? -11.744 -12.274 8.812 1.00 85.06 99 LYS A N 1
ATOM 772 C CA . LYS A 1 99 ? -12.836 -11.296 8.643 1.00 85.06 99 LYS A CA 1
ATOM 773 C C . LYS A 1 99 ? -12.959 -10.371 9.851 1.00 85.06 99 LYS A C 1
ATOM 775 O O . LYS A 1 99 ? -13.132 -9.168 9.673 1.00 85.06 99 LYS A O 1
ATOM 780 N N . SER A 1 100 ? -12.821 -10.914 11.061 1.00 90.50 100 SER A N 1
ATOM 781 C CA . SER A 1 100 ? -12.800 -10.109 12.284 1.00 90.50 100 SER A CA 1
ATOM 782 C C . SER A 1 100 ? -11.632 -9.123 12.281 1.00 90.50 100 SER A C 1
ATOM 784 O O . SER A 1 100 ? -11.838 -7.949 12.569 1.00 90.50 100 SER A O 1
ATOM 786 N N . ILE A 1 101 ? -10.431 -9.552 11.880 1.00 91.25 101 ILE A N 1
ATOM 787 C CA . ILE A 1 101 ? -9.262 -8.659 11.806 1.00 91.25 101 ILE A CA 1
ATOM 788 C C . ILE A 1 101 ? -9.447 -7.601 10.709 1.00 91.25 101 ILE A C 1
ATOM 790 O O . ILE A 1 101 ? -9.120 -6.439 10.926 1.00 91.25 101 ILE A O 1
ATOM 794 N N . ILE A 1 102 ? -10.042 -7.955 9.566 1.00 87.25 102 ILE A N 1
ATOM 795 C CA . ILE A 1 102 ? -10.378 -6.990 8.508 1.00 87.25 102 ILE A CA 1
ATOM 796 C C . ILE A 1 102 ? -11.348 -5.925 9.032 1.00 87.25 102 ILE A C 1
ATOM 798 O O . ILE A 1 102 ? -11.157 -4.749 8.744 1.00 87.25 102 ILE A O 1
ATOM 802 N N . SER A 1 103 ? -12.343 -6.293 9.847 1.00 91.31 103 SER A N 1
ATOM 803 C CA . SER A 1 103 ? -13.273 -5.310 10.427 1.00 91.31 103 SER A CA 1
ATOM 804 C C . SER A 1 103 ? -12.593 -4.299 11.362 1.00 91.31 103 SER A C 1
ATOM 806 O O . SER A 1 103 ? -13.090 -3.188 11.533 1.00 91.31 103 SER A O 1
ATOM 808 N N . LEU A 1 104 ? -11.421 -4.636 11.918 1.00 92.94 104 LEU A N 1
ATOM 809 C CA . LEU A 1 104 ? -10.625 -3.718 12.740 1.00 92.94 104 LEU A CA 1
ATOM 810 C C . LEU A 1 104 ? -9.924 -2.628 11.915 1.00 92.94 104 LEU A C 1
ATOM 812 O O . LEU A 1 104 ? -9.446 -1.647 12.479 1.00 92.94 104 LEU A O 1
ATOM 816 N N . LEU A 1 105 ? -9.889 -2.744 10.586 1.00 89.19 105 LEU A N 1
ATOM 817 C CA . LEU A 1 105 ? -9.356 -1.696 9.713 1.00 89.19 105 LEU A CA 1
ATOM 818 C C . LEU A 1 105 ? -10.283 -0.474 9.619 1.00 89.19 105 LEU A C 1
ATOM 820 O O . LEU A 1 105 ? -9.819 0.628 9.320 1.00 89.19 105 LEU A O 1
ATOM 824 N N . ASP A 1 106 ? -11.564 -0.644 9.947 1.00 89.69 106 ASP A N 1
ATOM 825 C CA . ASP A 1 106 ? -12.542 0.444 10.046 1.00 89.69 106 ASP A CA 1
ATOM 826 C C . ASP A 1 106 ? -12.592 1.066 11.456 1.00 89.69 106 ASP A C 1
ATOM 828 O O . ASP A 1 106 ? -13.391 1.965 11.718 1.00 89.69 106 ASP A O 1
ATOM 832 N N . HIS A 1 107 ? -11.733 0.617 12.380 1.00 91.75 107 HIS A N 1
ATOM 833 C CA . HIS A 1 107 ? -11.714 1.094 13.764 1.00 91.75 107 HIS A CA 1
ATOM 834 C C . HIS A 1 107 ? -11.350 2.588 13.866 1.00 91.75 107 HIS A C 1
ATOM 836 O O . HIS A 1 107 ? -10.616 3.111 13.040 1.00 91.75 107 HIS A O 1
ATOM 842 N N . GLY A 1 108 ? -11.804 3.312 14.895 1.00 86.62 108 GLY A N 1
ATOM 843 C CA . GLY A 1 108 ? -11.500 4.749 15.034 1.00 86.62 108 GLY A CA 1
ATOM 844 C C . GLY A 1 108 ? -10.013 5.069 15.267 1.00 86.62 108 GLY A C 1
ATOM 845 O O . GLY A 1 108 ? -9.550 6.153 14.921 1.00 86.62 108 GLY A O 1
ATOM 846 N N . SER A 1 109 ? -9.254 4.117 15.818 1.00 90.44 109 SER A N 1
ATOM 847 C CA . SER A 1 109 ? -7.833 4.287 16.153 1.00 90.44 109 SER A CA 1
ATOM 848 C C . SER A 1 109 ? -6.888 3.801 15.053 1.00 90.44 109 SER A C 1
ATOM 850 O O . SER A 1 109 ? -6.938 2.639 14.646 1.00 90.44 109 SER A O 1
ATOM 852 N N . ASN A 1 110 ? -5.960 4.674 14.648 1.00 87.44 110 ASN A N 1
ATOM 853 C CA . ASN A 1 110 ? -4.917 4.377 13.663 1.00 87.44 110 ASN A CA 1
ATOM 854 C C . ASN A 1 110 ? -3.948 3.274 14.118 1.00 87.44 110 ASN A C 1
ATOM 856 O O . ASN A 1 110 ? -3.459 2.523 13.277 1.00 87.44 110 ASN A O 1
ATOM 860 N N . GLU A 1 111 ? -3.692 3.141 15.422 1.00 90.50 111 GLU A N 1
ATOM 861 C CA . GLU A 1 111 ? -2.801 2.097 15.949 1.00 90.50 111 GLU A CA 1
ATOM 862 C C . GLU A 1 111 ? -3.409 0.703 15.777 1.00 90.50 111 GLU A C 1
ATOM 864 O O . GLU A 1 111 ? -2.735 -0.205 15.293 1.00 90.50 111 GLU A O 1
ATOM 869 N N . ILE A 1 112 ? -4.708 0.550 16.067 1.00 92.12 112 ILE A N 1
ATOM 870 C CA . ILE A 1 112 ? -5.435 -0.708 15.837 1.00 92.12 112 ILE A CA 1
ATOM 871 C C . ILE A 1 112 ? -5.474 -1.037 14.343 1.00 92.12 112 ILE A C 1
ATOM 873 O O . ILE A 1 112 ? -5.202 -2.178 13.975 1.00 92.12 112 ILE A O 1
ATOM 877 N N . LYS A 1 113 ? -5.728 -0.048 13.471 1.00 92.62 113 LYS A N 1
ATOM 878 C CA . LYS A 1 113 ? -5.675 -0.256 12.013 1.00 92.62 113 LYS A CA 1
ATOM 879 C C . LYS A 1 113 ? -4.307 -0.755 11.568 1.00 92.62 113 LYS A C 1
ATOM 881 O O . LYS A 1 113 ? -4.225 -1.730 10.824 1.00 92.62 113 LYS A O 1
ATOM 886 N N . LYS A 1 114 ? -3.237 -0.105 12.039 1.00 89.50 114 LYS A N 1
ATOM 887 C CA . LYS A 1 114 ? -1.857 -0.489 11.732 1.00 89.50 114 LYS A CA 1
ATOM 888 C C . LYS A 1 114 ? -1.583 -1.920 12.190 1.00 89.50 114 LYS A C 1
ATOM 890 O O . LYS A 1 114 ? -1.119 -2.730 11.393 1.00 89.50 114 LYS A O 1
ATOM 895 N N . LYS A 1 115 ? -1.909 -2.258 13.439 1.00 92.31 115 LYS A N 1
ATOM 896 C CA . LYS A 1 115 ? -1.675 -3.600 13.988 1.00 92.31 115 LYS A CA 1
ATOM 897 C C . LYS A 1 115 ? -2.496 -4.677 13.284 1.00 92.31 115 LYS A C 1
ATOM 899 O O . LYS A 1 115 ? -1.945 -5.709 12.914 1.00 92.31 115 LYS A O 1
ATOM 904 N N . ALA A 1 116 ? -3.768 -4.418 12.992 1.00 92.12 116 ALA A N 1
ATOM 905 C CA . ALA A 1 116 ? -4.596 -5.322 12.198 1.00 92.12 116 ALA A CA 1
ATOM 906 C C . ALA A 1 116 ? -3.999 -5.557 10.799 1.00 92.12 116 ALA A C 1
ATOM 908 O O . ALA A 1 116 ? -3.919 -6.699 10.345 1.00 92.12 116 ALA A O 1
ATOM 909 N N . ALA A 1 117 ? -3.514 -4.501 10.139 1.00 87.88 117 ALA A N 1
ATOM 910 C CA . ALA A 1 117 ? -2.865 -4.602 8.835 1.00 87.88 117 ALA A CA 1
ATOM 911 C C . ALA A 1 117 ? -1.564 -5.419 8.878 1.00 87.88 117 ALA A C 1
ATOM 913 O O . ALA A 1 117 ? -1.309 -6.200 7.960 1.00 87.88 117 ALA A O 1
ATOM 914 N N . LEU A 1 118 ? -0.769 -5.290 9.946 1.00 87.38 118 LEU A N 1
ATOM 915 C CA . LEU A 1 118 ? 0.438 -6.093 10.158 1.00 87.38 118 LEU A CA 1
ATOM 916 C C . LEU A 1 118 ? 0.113 -7.584 10.302 1.00 87.38 118 LEU A C 1
ATOM 918 O O . LEU A 1 118 ? 0.706 -8.399 9.595 1.00 87.38 118 LEU A O 1
ATOM 922 N N . VAL A 1 119 ? -0.877 -7.935 11.131 1.00 89.25 119 VAL A N 1
ATOM 923 C CA . VAL A 1 119 ? -1.341 -9.325 11.301 1.00 89.25 119 VAL A CA 1
ATOM 924 C C . VAL A 1 119 ? -1.840 -9.901 9.973 1.00 89.25 119 VAL A C 1
ATOM 926 O O . VAL A 1 119 ? -1.489 -11.024 9.612 1.00 89.25 119 VAL A O 1
ATOM 929 N N . ILE A 1 120 ? -2.626 -9.129 9.211 1.00 86.38 120 ILE A N 1
ATOM 930 C CA . ILE A 1 120 ? -3.099 -9.535 7.878 1.00 86.38 120 ILE A CA 1
ATOM 931 C C . ILE A 1 120 ? -1.910 -9.758 6.936 1.00 86.38 120 ILE A C 1
ATOM 933 O O . ILE A 1 120 ? -1.842 -10.798 6.284 1.00 86.38 120 ILE A O 1
ATOM 937 N N . GLY A 1 121 ? -0.958 -8.823 6.889 1.00 81.19 121 GLY A N 1
ATOM 938 C CA . GLY A 1 121 ? 0.230 -8.920 6.041 1.00 81.19 121 GLY A CA 1
ATOM 939 C C . GLY A 1 121 ? 1.071 -10.158 6.352 1.00 81.19 121 GLY A C 1
ATOM 940 O O . GLY A 1 121 ? 1.420 -10.907 5.439 1.00 81.19 121 GLY A O 1
ATOM 941 N N . ALA A 1 122 ? 1.325 -10.427 7.634 1.00 83.19 122 ALA A N 1
ATOM 942 C CA . ALA A 1 122 ? 2.043 -11.620 8.073 1.00 83.19 122 ALA A CA 1
ATOM 943 C C . ALA A 1 122 ? 1.279 -12.910 7.710 1.00 83.19 122 ALA A C 1
ATOM 945 O O . ALA A 1 122 ? 1.876 -13.881 7.238 1.00 83.19 122 ALA A O 1
ATOM 946 N N . ALA A 1 123 ? -0.053 -12.905 7.834 1.00 82.94 123 ALA A N 1
ATOM 947 C CA . ALA A 1 123 ? -0.881 -14.065 7.507 1.00 82.94 123 ALA A CA 1
ATOM 948 C C . ALA A 1 123 ? -0.887 -14.333 6.004 1.00 82.94 123 ALA A C 1
ATOM 950 O O . ALA A 1 123 ? -0.859 -15.488 5.585 1.00 82.94 123 ALA A O 1
ATOM 951 N N . MET A 1 124 ? -0.875 -13.276 5.191 1.00 74.50 124 MET A N 1
ATOM 952 C CA . MET A 1 124 ? -0.825 -13.363 3.734 1.00 74.50 124 MET A CA 1
ATOM 953 C C . MET A 1 124 ? 0.541 -13.819 3.219 1.00 74.50 124 MET A C 1
ATOM 955 O O . MET A 1 124 ? 0.579 -14.617 2.281 1.00 74.50 124 MET A O 1
ATOM 959 N N . GLN A 1 125 ? 1.643 -13.399 3.853 1.00 69.88 125 GLN A N 1
ATOM 960 C CA . GLN A 1 125 ? 2.998 -13.848 3.501 1.00 69.88 125 GLN A CA 1
ATOM 961 C C . GLN A 1 125 ? 3.138 -15.374 3.574 1.00 69.88 125 GLN A C 1
ATOM 963 O O . GLN A 1 125 ? 3.676 -15.995 2.659 1.00 69.88 125 GLN A O 1
ATOM 968 N N . LEU A 1 126 ? 2.584 -16.001 4.613 1.00 67.81 126 LEU A N 1
ATOM 969 C CA . LEU A 1 126 ? 2.600 -17.464 4.769 1.00 67.81 126 LEU A CA 1
ATOM 970 C C . LEU A 1 126 ? 1.572 -18.180 3.894 1.00 67.81 126 LEU A C 1
ATOM 972 O O . LEU A 1 126 ? 1.641 -19.389 3.674 1.00 67.81 126 LEU A O 1
ATOM 976 N N . ALA A 1 127 ? 0.621 -17.422 3.369 1.00 62.12 127 ALA A N 1
ATOM 977 C CA . ALA A 1 127 ? -0.513 -17.911 2.627 1.00 62.12 127 ALA A CA 1
ATOM 978 C C . ALA A 1 127 ? -0.384 -17.634 1.121 1.00 62.12 127 ALA A C 1
ATOM 980 O O . ALA A 1 127 ? -1.408 -17.495 0.456 1.00 62.12 127 ALA A O 1
ATOM 981 N N . MET A 1 128 ? 0.833 -17.620 0.552 1.00 62.22 128 MET A N 1
ATOM 982 C CA . MET A 1 128 ? 1.067 -17.468 -0.901 1.00 62.22 128 MET A CA 1
ATOM 983 C C . MET A 1 128 ? 0.131 -18.346 -1.757 1.00 62.22 128 MET A C 1
ATOM 985 O O . MET A 1 128 ? -0.354 -17.912 -2.799 1.00 62.22 128 MET A O 1
ATOM 989 N N . LYS A 1 129 ? -0.214 -19.551 -1.279 1.00 57.28 129 LYS A N 1
ATOM 990 C CA . LYS A 1 129 ? -1.176 -20.452 -1.938 1.00 57.28 129 LYS A CA 1
ATOM 991 C C . LYS A 1 129 ? -2.643 -19.993 -1.838 1.00 57.28 129 LYS A C 1
ATOM 993 O O . LYS A 1 129 ? -3.409 -20.220 -2.758 1.00 57.28 129 LYS A O 1
ATOM 998 N N . ILE A 1 130 ? -3.040 -19.346 -0.742 1.00 57.50 130 ILE A N 1
ATOM 999 C CA . ILE A 1 130 ? -4.420 -18.885 -0.470 1.00 57.50 130 ILE A CA 1
ATOM 1000 C C . ILE A 1 130 ? -4.684 -17.522 -1.111 1.00 57.50 130 ILE A C 1
ATOM 1002 O O . ILE A 1 130 ? -5.800 -17.263 -1.556 1.00 57.50 130 ILE A O 1
ATOM 1006 N N . VAL A 1 131 ? -3.656 -16.671 -1.181 1.00 62.50 131 VAL A N 1
ATOM 1007 C CA . VAL A 1 131 ? -3.694 -15.384 -1.884 1.00 62.50 131 VAL A CA 1
ATOM 1008 C C . VAL A 1 131 ? -4.096 -15.579 -3.350 1.00 62.50 131 VAL A C 1
ATOM 1010 O O . VAL A 1 131 ? -4.846 -14.765 -3.885 1.00 62.50 131 VAL A O 1
ATOM 1013 N N . ASN A 1 132 ? -3.676 -16.695 -3.955 1.00 63.94 132 ASN A N 1
ATOM 1014 C CA . ASN A 1 132 ? -4.030 -17.070 -5.323 1.00 63.94 132 ASN A CA 1
ATOM 1015 C C . ASN A 1 132 ? -5.484 -17.570 -5.477 1.00 63.94 132 ASN A C 1
ATOM 1017 O O . ASN A 1 132 ? -6.073 -17.420 -6.542 1.00 63.94 132 ASN A O 1
ATOM 1021 N N . ASP A 1 133 ? -6.075 -18.137 -4.420 1.00 63.47 133 ASP A N 1
ATOM 1022 C CA . ASP A 1 133 ? -7.376 -18.822 -4.488 1.00 63.47 133 ASP A CA 1
ATOM 1023 C C . ASP A 1 133 ? -8.580 -17.934 -4.084 1.00 63.47 133 ASP A C 1
ATOM 1025 O O . ASP A 1 133 ? -9.717 -18.315 -4.350 1.00 63.47 133 ASP A O 1
ATOM 1029 N N . ASN A 1 134 ? -8.373 -16.772 -3.438 1.00 61.00 134 ASN A N 1
ATOM 1030 C CA . ASN A 1 134 ? -9.458 -15.969 -2.825 1.00 61.00 134 ASN A CA 1
ATOM 1031 C C . ASN A 1 134 ? -9.390 -14.452 -3.095 1.00 61.00 134 ASN A C 1
ATOM 1033 O O . ASN A 1 134 ? -9.675 -13.663 -2.194 1.00 61.00 134 ASN A O 1
ATOM 1037 N N . ASP A 1 135 ? -8.958 -14.016 -4.281 1.00 74.44 135 ASP A N 1
ATOM 1038 C CA . ASP A 1 135 ? -8.794 -12.581 -4.591 1.00 74.44 135 ASP A CA 1
ATOM 1039 C C . ASP A 1 135 ? -7.906 -11.834 -3.567 1.00 74.44 135 ASP A C 1
ATOM 1041 O O . ASP A 1 135 ? -8.036 -10.626 -3.354 1.00 74.44 135 ASP A O 1
ATOM 1045 N N . GLY A 1 136 ? -6.985 -12.549 -2.907 1.00 80.88 136 GLY A N 1
ATOM 1046 C CA . GLY A 1 136 ? -6.205 -12.011 -1.791 1.00 80.88 136 GLY A CA 1
ATOM 1047 C C . GLY A 1 136 ? -5.329 -10.834 -2.214 1.00 80.88 136 GLY A C 1
ATOM 1048 O O . GLY A 1 136 ? -5.211 -9.856 -1.481 1.00 80.88 136 GLY A O 1
ATOM 1049 N N . LEU A 1 137 ? -4.776 -10.881 -3.429 1.00 85.62 137 LEU A N 1
ATOM 1050 C CA . LEU A 1 137 ? -4.009 -9.768 -3.992 1.00 85.62 137 LEU A CA 1
ATOM 1051 C C . LEU A 1 137 ? -4.858 -8.512 -4.202 1.00 85.62 137 LEU A C 1
ATOM 1053 O O . LEU A 1 137 ? -4.360 -7.411 -3.979 1.00 85.62 137 LEU A O 1
ATOM 1057 N N . SER A 1 138 ? -6.120 -8.668 -4.603 1.00 85.19 138 SER A N 1
ATOM 1058 C CA . SER A 1 138 ? -7.056 -7.554 -4.786 1.00 85.19 138 SER A CA 1
ATOM 1059 C C . SER A 1 138 ? -7.394 -6.910 -3.448 1.00 85.19 138 SER A C 1
ATOM 1061 O O . SER A 1 138 ? -7.367 -5.689 -3.319 1.00 85.19 138 SER A O 1
ATOM 1063 N N . LEU A 1 139 ? -7.659 -7.727 -2.423 1.00 81.56 139 LEU A N 1
ATOM 1064 C CA . LEU A 1 139 ? -7.898 -7.221 -1.075 1.00 81.56 139 LEU A CA 1
ATOM 1065 C C . LEU A 1 139 ? -6.664 -6.488 -0.538 1.00 81.56 139 LEU A C 1
ATOM 1067 O O . LEU A 1 139 ? -6.790 -5.377 -0.032 1.00 81.56 139 LEU A O 1
ATOM 1071 N N . LEU A 1 140 ? -5.472 -7.067 -0.697 1.00 85.69 140 LEU A N 1
ATOM 1072 C CA . LEU A 1 140 ? -4.228 -6.438 -0.259 1.00 85.69 140 LEU A CA 1
ATOM 1073 C C . LEU A 1 140 ? -3.968 -5.111 -0.995 1.00 85.69 140 LEU A C 1
ATOM 1075 O O . LEU A 1 140 ? -3.508 -4.160 -0.371 1.00 85.69 140 LEU A O 1
ATOM 1079 N N . ALA A 1 141 ? -4.332 -5.006 -2.277 1.00 89.56 141 ALA A N 1
ATOM 1080 C CA . ALA A 1 141 ? -4.255 -3.758 -3.039 1.00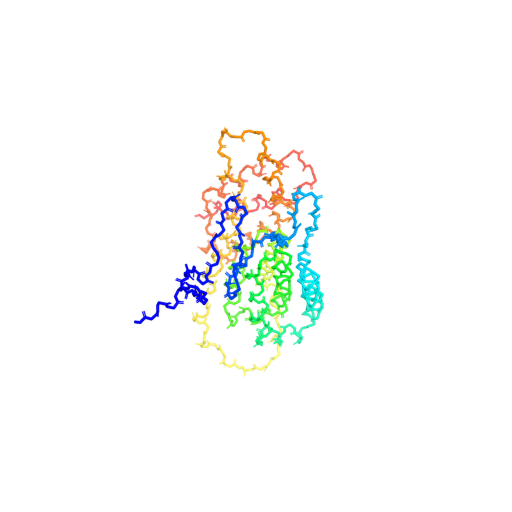 89.56 141 ALA A CA 1
ATOM 1081 C C . ALA A 1 141 ? -5.193 -2.677 -2.471 1.00 89.56 141 ALA A C 1
ATOM 1083 O O . ALA A 1 141 ? -4.797 -1.519 -2.333 1.00 89.56 141 ALA A O 1
ATOM 1084 N N . ILE A 1 142 ? -6.415 -3.054 -2.074 1.00 84.62 142 ILE A N 1
ATOM 1085 C CA . ILE A 1 142 ? -7.359 -2.145 -1.401 1.00 84.62 142 ILE A CA 1
ATOM 1086 C C . ILE A 1 142 ? -6.769 -1.655 -0.072 1.00 84.62 142 ILE A C 1
ATOM 1088 O O . ILE A 1 142 ? -6.801 -0.457 0.215 1.00 84.62 142 ILE A O 1
ATOM 1092 N N . LEU A 1 143 ? -6.183 -2.557 0.724 1.00 82.81 143 LEU A N 1
ATOM 1093 C CA . LEU A 1 143 ? -5.524 -2.190 1.982 1.00 82.81 143 LEU A CA 1
ATOM 1094 C C . LEU A 1 143 ? -4.350 -1.241 1.754 1.00 82.81 143 LEU A C 1
ATOM 1096 O O . LEU A 1 143 ? -4.215 -0.249 2.465 1.00 82.81 143 LEU A O 1
ATOM 1100 N N . TYR A 1 144 ? -3.535 -1.517 0.740 1.00 89.94 144 TYR A N 1
ATOM 1101 C CA . TYR A 1 144 ? -2.400 -0.687 0.355 1.00 89.94 144 TYR A CA 1
ATOM 1102 C C . TYR A 1 144 ? -2.816 0.741 -0.020 1.00 89.94 144 TYR A C 1
ATOM 1104 O O . TYR A 1 144 ? -2.175 1.701 0.405 1.00 89.94 144 TYR A O 1
ATOM 1112 N N . GLY A 1 145 ? -3.907 0.894 -0.777 1.00 87.44 145 GLY A N 1
ATOM 1113 C CA . GLY A 1 145 ? -4.446 2.208 -1.138 1.00 87.44 145 GLY A CA 1
ATOM 1114 C C . GLY A 1 145 ? -5.010 2.982 0.059 1.00 87.44 145 GLY A C 1
ATOM 1115 O O . GLY A 1 145 ? -4.817 4.193 0.155 1.00 87.44 145 GLY A O 1
ATOM 1116 N N . ASN A 1 146 ? -5.664 2.287 0.994 1.00 83.56 146 ASN A N 1
ATOM 1117 C CA . ASN A 1 146 ? -6.322 2.914 2.145 1.00 83.56 146 ASN A CA 1
ATOM 1118 C C . ASN A 1 146 ? -5.357 3.263 3.288 1.00 83.56 146 ASN A C 1
ATOM 1120 O O . ASN A 1 146 ? -5.598 4.216 4.033 1.00 83.56 146 ASN A O 1
ATOM 1124 N N . LEU A 1 147 ? -4.277 2.498 3.454 1.00 81.94 147 LEU A N 1
ATOM 1125 C CA . LEU A 1 147 ? -3.313 2.683 4.535 1.00 81.94 147 LEU A CA 1
ATOM 1126 C C . LEU A 1 147 ? -2.104 3.485 4.042 1.00 81.94 147 LEU A C 1
ATOM 1128 O O . LEU A 1 147 ? -1.348 3.057 3.170 1.00 81.94 147 LEU A O 1
ATOM 1132 N N . LYS A 1 148 ? -1.887 4.656 4.649 1.00 84.94 148 LYS A N 1
ATOM 1133 C CA . LYS A 1 148 ? -0.726 5.523 4.378 1.00 84.94 148 LYS A CA 1
ATOM 1134 C C . LYS A 1 148 ? 0.520 5.174 5.210 1.00 84.94 148 LYS A C 1
ATOM 1136 O O . LYS A 1 148 ? 1.436 5.979 5.304 1.00 84.94 148 LYS A O 1
ATOM 1141 N N . ASP A 1 149 ? 0.556 4.000 5.837 1.00 86.25 149 ASP A N 1
ATOM 1142 C CA . ASP A 1 149 ? 1.703 3.561 6.639 1.00 86.25 149 ASP A CA 1
ATOM 1143 C C . ASP A 1 149 ? 2.833 3.048 5.728 1.00 86.25 149 ASP A C 1
ATOM 1145 O O . ASP A 1 149 ? 2.656 2.097 4.961 1.00 86.25 149 ASP A O 1
ATOM 1149 N N . ASN A 1 150 ? 3.998 3.697 5.801 1.00 89.88 150 ASN A N 1
ATOM 1150 C CA . ASN A 1 150 ? 5.146 3.399 4.937 1.00 89.88 150 ASN A CA 1
ATOM 1151 C C . ASN A 1 150 ? 5.694 1.986 5.170 1.00 89.88 150 ASN A C 1
ATOM 1153 O O . ASN A 1 150 ? 6.043 1.294 4.217 1.00 89.88 150 ASN A O 1
ATOM 1157 N N . GLU A 1 151 ? 5.713 1.522 6.421 1.00 87.88 151 GLU A N 1
ATOM 1158 C CA . GLU A 1 151 ? 6.199 0.187 6.774 1.00 87.88 151 GLU A CA 1
ATOM 1159 C C . GLU A 1 151 ? 5.319 -0.907 6.147 1.00 87.88 151 GLU A C 1
ATOM 1161 O O . GLU A 1 151 ? 5.824 -1.851 5.530 1.00 87.88 151 GLU A O 1
ATOM 1166 N N . PHE A 1 152 ? 3.997 -0.755 6.237 1.00 86.88 152 PHE A N 1
ATOM 1167 C CA . PHE A 1 152 ? 3.024 -1.637 5.604 1.00 86.88 152 PHE A CA 1
ATOM 1168 C C . PHE A 1 152 ? 3.155 -1.628 4.079 1.00 86.88 152 PHE A C 1
ATOM 1170 O O . PHE A 1 152 ? 3.210 -2.693 3.456 1.00 86.88 152 PHE A O 1
ATOM 1177 N N . ARG A 1 153 ? 3.267 -0.442 3.466 1.00 92.12 153 ARG A N 1
ATOM 1178 C CA . ARG A 1 153 ? 3.469 -0.305 2.014 1.00 92.12 153 ARG A CA 1
ATOM 1179 C C . ARG A 1 153 ? 4.745 -1.008 1.559 1.00 92.12 153 ARG A C 1
ATOM 1181 O O . ARG A 1 153 ? 4.731 -1.742 0.572 1.00 92.12 153 ARG A O 1
ATOM 1188 N N . THR A 1 154 ? 5.818 -0.853 2.320 1.00 92.62 154 THR A N 1
ATOM 1189 C CA . THR A 1 154 ? 7.095 -1.520 2.086 1.00 92.62 154 THR A CA 1
ATOM 1190 C C . THR A 1 154 ? 6.979 -3.043 2.176 1.00 92.62 154 THR A C 1
ATOM 1192 O O . THR A 1 154 ? 7.460 -3.754 1.290 1.00 92.62 154 THR A O 1
ATOM 1195 N N . LYS A 1 155 ? 6.277 -3.564 3.188 1.00 88.94 155 LYS A N 1
ATOM 1196 C CA . LYS A 1 155 ? 6.006 -5.005 3.325 1.00 88.94 155 LYS A CA 1
ATOM 1197 C C . LYS A 1 155 ? 5.178 -5.546 2.154 1.00 88.94 155 LYS A C 1
ATOM 1199 O O . LYS A 1 155 ? 5.478 -6.630 1.655 1.00 88.94 155 LYS A O 1
ATOM 1204 N N . CYS A 1 156 ? 4.194 -4.786 1.671 1.00 90.12 156 CYS A N 1
ATOM 1205 C CA . CYS A 1 156 ? 3.423 -5.149 0.480 1.00 90.12 156 CYS A CA 1
ATOM 1206 C C . CYS A 1 156 ? 4.294 -5.164 -0.782 1.00 90.12 156 CYS A C 1
ATOM 1208 O O . CYS A 1 156 ? 4.206 -6.101 -1.568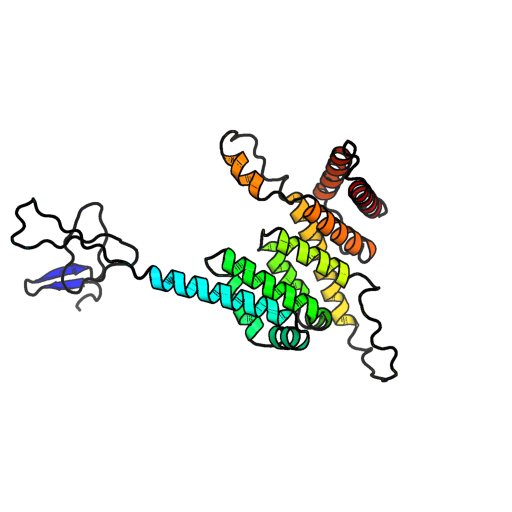 1.00 90.12 156 CYS A O 1
ATOM 1210 N N . ALA A 1 157 ? 5.161 -4.164 -0.971 1.00 94.94 157 ALA A N 1
ATOM 1211 C CA . ALA A 1 157 ? 6.058 -4.102 -2.124 1.00 94.94 157 ALA A CA 1
ATOM 1212 C C . ALA A 1 157 ? 7.009 -5.305 -2.191 1.00 94.94 157 ALA A C 1
ATOM 1214 O O . ALA A 1 157 ? 7.162 -5.912 -3.254 1.00 94.94 157 ALA A O 1
ATOM 1215 N N . LEU A 1 158 ? 7.591 -5.693 -1.052 1.00 92.69 158 LEU A N 1
ATOM 1216 C CA . LEU A 1 158 ? 8.417 -6.898 -0.947 1.00 92.69 158 LEU A CA 1
ATOM 1217 C C . LEU A 1 158 ? 7.606 -8.156 -1.260 1.00 92.69 158 LEU A C 1
ATOM 1219 O O . LEU A 1 158 ? 8.009 -8.936 -2.116 1.00 92.69 158 LEU A O 1
ATOM 1223 N N . PHE A 1 159 ? 6.424 -8.299 -0.656 1.00 89.94 159 PHE A N 1
ATOM 1224 C CA . PHE A 1 159 ? 5.552 -9.443 -0.908 1.00 89.94 159 PHE A CA 1
ATOM 1225 C C . PHE A 1 159 ? 5.192 -9.590 -2.393 1.00 89.94 159 PHE A C 1
ATOM 1227 O O . PHE A 1 159 ? 5.292 -10.684 -2.936 1.00 89.94 159 PHE A O 1
ATOM 1234 N N . ILE A 1 160 ? 4.814 -8.504 -3.072 1.00 92.44 160 ILE A N 1
ATOM 1235 C CA . ILE A 1 160 ? 4.491 -8.535 -4.507 1.00 92.44 160 ILE A CA 1
ATOM 1236 C C . ILE A 1 160 ? 5.726 -8.865 -5.352 1.00 92.44 160 ILE A C 1
ATOM 1238 O O . ILE A 1 160 ? 5.616 -9.594 -6.336 1.00 92.44 160 ILE A O 1
ATOM 1242 N N . THR A 1 161 ? 6.900 -8.366 -4.963 1.00 93.62 161 THR A N 1
ATOM 1243 C CA . THR A 1 161 ? 8.168 -8.690 -5.633 1.00 93.62 161 THR A CA 1
ATOM 1244 C C . THR A 1 161 ? 8.463 -10.185 -5.539 1.00 93.62 161 THR A C 1
ATOM 1246 O O . THR A 1 161 ? 8.699 -10.818 -6.567 1.00 93.62 161 THR A O 1
ATOM 1249 N N . ASP A 1 162 ? 8.374 -10.752 -4.335 1.00 89.88 162 ASP A N 1
ATOM 1250 C CA . ASP A 1 162 ? 8.601 -12.177 -4.085 1.00 89.88 162 ASP A CA 1
ATOM 1251 C C . ASP A 1 162 ? 7.545 -13.039 -4.783 1.00 89.88 162 ASP A C 1
ATOM 1253 O O . ASP A 1 162 ? 7.870 -14.053 -5.391 1.00 89.88 162 ASP A O 1
ATOM 1257 N N . PHE A 1 163 ? 6.283 -12.604 -4.766 1.00 87.56 163 PHE A N 1
ATOM 1258 C CA . PHE A 1 163 ? 5.180 -13.302 -5.422 1.00 87.56 163 PHE A CA 1
ATOM 1259 C C . PHE A 1 163 ? 5.381 -13.408 -6.943 1.00 87.56 163 PHE A C 1
ATOM 1261 O O . PHE A 1 163 ? 4.995 -14.400 -7.561 1.00 87.56 163 PHE A O 1
ATOM 1268 N N . ILE A 1 164 ? 5.965 -12.382 -7.566 1.00 90.12 164 ILE A N 1
ATOM 1269 C CA . ILE A 1 164 ? 6.211 -12.334 -9.014 1.00 90.12 164 ILE A CA 1
ATOM 1270 C C . ILE A 1 164 ? 7.509 -13.052 -9.399 1.00 90.12 164 ILE A C 1
ATOM 1272 O O . ILE A 1 164 ? 7.644 -13.466 -10.556 1.00 90.12 164 ILE A O 1
ATOM 1276 N N . ASP A 1 165 ? 8.463 -13.201 -8.476 1.00 89.31 165 ASP A N 1
ATOM 1277 C CA . ASP A 1 165 ? 9.746 -13.826 -8.776 1.00 89.31 165 ASP A CA 1
ATOM 1278 C C . ASP A 1 165 ? 9.552 -15.311 -9.142 1.00 89.31 165 ASP A C 1
ATOM 1280 O O . ASP A 1 165 ? 9.158 -16.128 -8.302 1.00 89.31 165 ASP A O 1
ATOM 1284 N N . PRO A 1 166 ? 9.879 -15.718 -10.385 1.00 85.12 166 PRO A N 1
ATOM 1285 C CA . PRO A 1 166 ? 9.739 -17.106 -10.812 1.00 85.12 166 PRO A CA 1
ATOM 1286 C C . PRO A 1 166 ? 10.619 -18.090 -10.022 1.00 85.12 166 PRO A C 1
ATOM 1288 O O . PRO A 1 166 ? 10.408 -19.297 -10.134 1.00 85.12 166 PRO A O 1
ATOM 1291 N N . ASN A 1 167 ? 11.607 -17.613 -9.257 1.00 85.25 167 ASN A N 1
ATOM 1292 C CA . ASN A 1 167 ? 12.460 -18.450 -8.411 1.00 85.25 167 ASN A CA 1
ATOM 1293 C C . ASN A 1 167 ? 11.897 -18.672 -6.999 1.00 85.25 167 ASN A C 1
ATOM 1295 O O . ASN A 1 167 ? 12.331 -19.614 -6.341 1.00 85.25 167 ASN A O 1
ATOM 1299 N N . MET A 1 168 ? 10.964 -17.832 -6.538 1.00 76.62 168 MET A N 1
ATOM 1300 C CA . MET A 1 168 ? 10.359 -17.928 -5.200 1.00 76.62 168 MET A CA 1
ATOM 1301 C C . MET A 1 168 ? 9.141 -18.854 -5.165 1.00 76.62 168 MET A C 1
ATOM 1303 O O . MET A 1 168 ? 8.759 -19.349 -4.105 1.00 76.62 168 MET A O 1
ATOM 1307 N N . VAL A 1 169 ? 8.540 -19.139 -6.322 1.00 65.50 169 VAL A N 1
ATOM 1308 C CA . VAL A 1 169 ? 7.523 -20.185 -6.441 1.00 65.50 169 VAL A CA 1
ATOM 1309 C C . VAL A 1 169 ? 8.236 -21.533 -6.367 1.00 65.50 169 VAL A C 1
ATOM 1311 O O . VAL A 1 169 ? 8.691 -22.071 -7.378 1.00 65.50 169 VAL A O 1
ATOM 1314 N N . ASP A 1 170 ? 8.375 -22.051 -5.145 1.00 57.97 170 ASP A N 1
ATOM 1315 C CA . ASP A 1 170 ? 8.969 -23.355 -4.867 1.00 57.97 170 ASP A CA 1
ATOM 1316 C C . ASP A 1 170 ? 8.452 -24.393 -5.870 1.00 57.97 170 ASP A C 1
ATOM 1318 O O . ASP A 1 170 ? 7.248 -24.672 -5.941 1.00 57.97 170 ASP A O 1
ATOM 1322 N N . LYS A 1 171 ? 9.376 -25.029 -6.602 1.00 58.84 171 LYS A N 1
ATOM 1323 C CA . LYS A 1 171 ? 9.125 -26.224 -7.427 1.00 58.84 171 LYS A CA 1
ATOM 1324 C C . LYS A 1 171 ? 8.827 -27.443 -6.546 1.00 58.84 171 LYS A C 1
ATOM 1326 O O . LYS A 1 171 ? 9.361 -28.528 -6.755 1.00 58.84 171 LYS A O 1
ATOM 1331 N N . SER A 1 172 ? 7.969 -27.278 -5.549 1.00 48.28 172 SER A N 1
ATOM 1332 C CA . SER A 1 172 ? 7.581 -28.263 -4.538 1.00 48.28 172 SER A CA 1
ATOM 1333 C C . SER A 1 172 ? 6.779 -29.449 -5.105 1.00 48.28 172 SER A C 1
ATOM 1335 O O . SER A 1 172 ? 6.145 -30.182 -4.355 1.00 48.28 172 SER A O 1
ATOM 1337 N N . GLY A 1 173 ? 6.823 -29.677 -6.422 1.00 48.91 173 GLY A N 1
ATOM 1338 C CA . GLY A 1 173 ? 6.021 -30.667 -7.136 1.00 48.91 173 GLY A CA 1
ATOM 1339 C C . GLY A 1 173 ? 6.779 -31.521 -8.152 1.00 48.91 173 GLY A C 1
ATOM 1340 O O . GLY A 1 173 ? 6.140 -32.088 -9.027 1.00 48.91 173 GLY A O 1
ATOM 1341 N N . GLU A 1 174 ? 8.105 -31.669 -8.060 1.00 50.53 174 GLU A N 1
ATOM 1342 C CA . GLU A 1 174 ? 8.832 -32.703 -8.830 1.00 50.53 174 GLU A CA 1
ATOM 1343 C C . GLU A 1 174 ? 8.795 -34.085 -8.133 1.00 50.53 174 GLU A C 1
ATOM 1345 O O . GLU A 1 174 ? 9.740 -34.867 -8.185 1.00 50.53 174 GLU A O 1
ATOM 1350 N N . ALA A 1 175 ? 7.677 -34.388 -7.465 1.00 48.62 175 ALA A N 1
ATOM 1351 C CA . ALA A 1 175 ? 7.351 -35.703 -6.923 1.00 48.62 175 ALA A CA 1
ATOM 1352 C C . ALA A 1 175 ? 5.988 -36.166 -7.476 1.00 48.62 175 ALA A C 1
ATOM 1354 O O . ALA A 1 175 ? 4.953 -36.013 -6.841 1.00 48.62 175 ALA A O 1
ATOM 1355 N N . ASP A 1 176 ? 6.030 -36.662 -8.712 1.00 49.44 176 ASP A N 1
ATOM 1356 C CA . ASP A 1 176 ? 5.366 -37.872 -9.235 1.00 49.44 176 ASP A CA 1
ATOM 1357 C C . ASP A 1 176 ? 3.856 -38.146 -9.052 1.00 49.44 176 ASP A C 1
ATOM 1359 O O . ASP A 1 176 ? 3.402 -39.201 -9.492 1.00 49.44 176 ASP A O 1
ATOM 1363 N N . ASP A 1 177 ? 3.038 -37.239 -8.515 1.00 44.00 177 ASP A N 1
ATOM 1364 C CA . ASP A 1 177 ? 1.582 -37.443 -8.495 1.00 44.00 177 ASP A CA 1
ATOM 1365 C C . ASP A 1 177 ? 0.875 -36.713 -9.642 1.00 44.00 177 ASP A C 1
ATOM 1367 O O . ASP A 1 177 ? 0.484 -35.547 -9.586 1.00 44.00 177 ASP A O 1
ATOM 1371 N N . VAL A 1 178 ? 0.711 -37.499 -10.704 1.00 45.53 178 VAL A N 1
ATOM 1372 C CA . VAL A 1 178 ? -0.298 -37.432 -11.762 1.00 45.53 178 VAL A CA 1
ATOM 1373 C C . VAL A 1 178 ? -1.643 -36.921 -11.219 1.00 45.53 178 VAL A C 1
ATOM 1375 O O . VAL A 1 178 ? -2.486 -37.698 -10.770 1.00 45.53 178 VAL A O 1
ATOM 1378 N N . LEU A 1 179 ? -1.880 -35.610 -11.298 1.00 39.38 179 LEU A N 1
ATOM 1379 C CA . LEU A 1 179 ? -3.216 -35.038 -11.162 1.00 39.38 179 LEU A CA 1
ATOM 1380 C C . LEU A 1 179 ? -3.499 -34.072 -12.316 1.00 39.38 179 LEU A C 1
ATOM 1382 O O . LEU A 1 179 ? -2.938 -32.982 -12.412 1.00 39.38 179 LEU A O 1
ATOM 1386 N N . ASP A 1 180 ? -4.407 -34.510 -13.189 1.00 44.06 180 ASP A N 1
ATOM 1387 C CA . ASP A 1 180 ? -5.011 -33.784 -14.307 1.00 44.06 180 ASP A CA 1
ATOM 1388 C C . ASP A 1 180 ? -5.740 -32.500 -13.850 1.00 44.06 180 ASP A C 1
ATOM 1390 O O . ASP A 1 180 ? -6.969 -32.438 -13.807 1.00 44.06 180 ASP A O 1
ATOM 1394 N N . GLN A 1 181 ? -5.000 -31.437 -13.531 1.00 48.03 181 GLN A N 1
ATOM 1395 C CA . GLN A 1 181 ? -5.551 -30.096 -13.266 1.00 48.03 181 GLN A CA 1
ATOM 1396 C C . GLN A 1 181 ? -5.276 -29.091 -14.397 1.00 48.03 181 GLN A C 1
ATOM 1398 O O . GLN A 1 181 ? -5.343 -27.879 -14.214 1.00 48.03 181 GLN A O 1
ATOM 1403 N N . GLN A 1 182 ? -5.031 -29.577 -15.616 1.00 43.56 182 GLN A N 1
ATOM 1404 C CA . GLN A 1 182 ? -4.651 -28.729 -16.751 1.00 43.56 182 GLN A CA 1
ATOM 1405 C C . GLN A 1 182 ? -5.835 -28.101 -17.525 1.00 43.56 182 GLN A C 1
ATOM 1407 O O . GLN A 1 182 ? -5.625 -27.532 -18.592 1.00 43.56 182 GLN A O 1
ATOM 1412 N N . GLN A 1 183 ? -7.080 -28.156 -17.025 1.00 43.06 183 GLN A N 1
ATOM 1413 C CA . GLN A 1 183 ? -8.250 -27.604 -17.746 1.00 43.06 183 GLN A CA 1
ATOM 1414 C C . GLN A 1 183 ? -9.011 -26.456 -17.053 1.00 43.06 183 GLN A C 1
ATOM 1416 O O . GLN A 1 183 ? -9.930 -25.911 -17.657 1.00 43.06 183 GLN A O 1
ATOM 1421 N N . GLN A 1 184 ? -8.605 -25.992 -15.863 1.00 47.69 184 GLN A N 1
ATOM 1422 C CA . GLN A 1 184 ? -9.150 -24.753 -15.259 1.00 47.69 184 GLN A CA 1
ATOM 1423 C C . GLN A 1 184 ? -8.251 -23.509 -15.440 1.00 47.69 184 GLN A C 1
ATOM 1425 O O . GLN A 1 184 ? -8.634 -22.407 -15.052 1.00 47.69 184 GLN A O 1
ATOM 1430 N N . GLY A 1 185 ? -7.092 -23.651 -16.094 1.00 47.78 185 GLY A N 1
ATOM 1431 C CA . GLY A 1 185 ? -6.027 -22.637 -16.130 1.00 47.78 185 GLY A CA 1
ATOM 1432 C C . GLY A 1 185 ? -6.311 -21.340 -16.898 1.00 47.78 185 GLY A C 1
ATOM 1433 O O . GLY A 1 185 ? -5.593 -20.368 -16.703 1.00 47.78 185 GLY A O 1
ATOM 1434 N N . ASN A 1 186 ? -7.355 -21.265 -17.730 1.00 51.22 186 ASN A N 1
ATOM 1435 C CA . ASN A 1 186 ? -7.585 -20.058 -18.534 1.00 51.22 186 ASN A CA 1
ATOM 1436 C C . ASN A 1 186 ? -8.442 -18.995 -17.838 1.00 51.22 186 ASN A C 1
ATOM 1438 O O . ASN A 1 186 ? -8.306 -17.830 -18.183 1.00 51.22 186 ASN A O 1
ATOM 1442 N N . SER A 1 187 ? -9.298 -19.341 -16.867 1.00 50.91 187 SER A N 1
ATOM 1443 C CA . SER A 1 187 ? -10.131 -18.327 -16.192 1.00 50.91 187 SER A CA 1
ATOM 1444 C C . SER A 1 187 ? -9.368 -17.562 -15.107 1.00 50.91 187 SER A C 1
ATOM 1446 O O . SER A 1 187 ? -9.688 -16.408 -14.848 1.00 50.91 187 SER A O 1
ATOM 1448 N N . LEU A 1 188 ? -8.362 -18.193 -14.492 1.00 53.25 188 LEU A N 1
ATOM 1449 C CA . LEU A 1 188 ? -7.598 -17.622 -13.378 1.00 53.25 188 LEU A CA 1
ATOM 1450 C C . LEU A 1 188 ? -6.487 -16.668 -13.858 1.00 53.25 188 LEU A C 1
ATOM 1452 O O . LEU A 1 188 ? -6.153 -15.700 -13.187 1.00 53.25 188 LEU A O 1
ATOM 1456 N N . LEU A 1 189 ? -5.955 -16.893 -15.066 1.00 55.19 189 LEU A N 1
ATOM 1457 C CA . LEU A 1 189 ? -4.916 -16.039 -15.654 1.00 55.19 189 LEU A CA 1
ATOM 1458 C C . LEU A 1 189 ? -5.421 -14.640 -16.042 1.00 55.19 189 LEU A C 1
ATOM 1460 O O . LEU A 1 189 ? -4.640 -13.690 -16.017 1.00 55.19 189 LEU A O 1
ATOM 1464 N N . PHE A 1 190 ? -6.708 -14.497 -16.386 1.00 56.31 190 PHE A N 1
ATOM 1465 C CA . PHE A 1 190 ? -7.271 -13.187 -16.730 1.00 56.31 190 PHE A CA 1
ATOM 1466 C C . PHE A 1 190 ? -7.441 -12.290 -15.499 1.00 56.31 190 PHE A C 1
ATOM 1468 O O . PHE A 1 190 ? -7.050 -11.129 -15.575 1.00 56.31 190 PHE A O 1
ATOM 1475 N N . SER A 1 191 ? -7.915 -12.811 -14.355 1.00 72.75 191 SER A N 1
ATOM 1476 C CA . SER A 1 191 ? -8.027 -11.981 -13.141 1.00 72.75 191 SER A CA 1
ATOM 1477 C C . SER A 1 191 ? -6.655 -11.567 -12.615 1.00 72.75 191 SER A C 1
ATOM 1479 O O . SER A 1 191 ? -6.477 -10.441 -12.162 1.00 72.75 191 SER A O 1
ATOM 1481 N N . PHE A 1 192 ? -5.658 -12.443 -12.740 1.00 80.88 192 PHE A N 1
ATOM 1482 C CA . PHE A 1 192 ? -4.317 -12.154 -12.258 1.00 80.88 192 PHE A CA 1
ATOM 1483 C C . PHE A 1 192 ? -3.660 -10.981 -13.002 1.00 80.88 192 PHE A C 1
ATOM 1485 O O . PHE A 1 192 ? -3.087 -10.091 -12.378 1.00 80.88 192 PHE A O 1
ATOM 1492 N N . SER A 1 193 ? -3.787 -10.947 -14.332 1.00 84.62 193 SER A N 1
ATOM 1493 C CA . SER A 1 193 ? -3.265 -9.857 -15.166 1.00 84.62 193 SER A CA 1
ATOM 1494 C C . SER A 1 193 ? -3.820 -8.492 -14.745 1.00 84.62 193 SER A C 1
ATOM 1496 O O . SER A 1 193 ? -3.062 -7.527 -14.638 1.00 84.62 193 SER A O 1
ATOM 1498 N N . ASP A 1 194 ? -5.126 -8.415 -14.491 1.00 88.56 194 ASP A N 1
ATOM 1499 C CA . ASP A 1 194 ? -5.788 -7.172 -14.088 1.00 88.56 194 ASP A CA 1
ATOM 1500 C C . ASP A 1 194 ? -5.302 -6.706 -12.708 1.00 88.56 194 ASP A C 1
ATOM 1502 O O . ASP A 1 194 ? -4.958 -5.537 -12.529 1.00 88.56 194 ASP A O 1
ATOM 1506 N N . VAL A 1 195 ? -5.168 -7.635 -11.757 1.00 90.44 195 VAL A N 1
ATOM 1507 C CA . VAL A 1 195 ? -4.691 -7.335 -10.399 1.00 90.44 195 VAL A CA 1
ATOM 1508 C C . VAL A 1 195 ? -3.244 -6.842 -10.399 1.00 90.44 195 VAL A C 1
ATOM 1510 O O . VAL A 1 195 ? -2.917 -5.881 -9.702 1.00 90.44 195 VAL A O 1
ATOM 1513 N N . ILE A 1 196 ? -2.373 -7.447 -11.208 1.00 94.06 196 ILE A N 1
ATOM 1514 C CA . ILE A 1 196 ? -0.990 -6.982 -11.368 1.00 94.06 196 ILE A CA 1
ATOM 1515 C C . ILE A 1 196 ? -0.937 -5.566 -11.954 1.00 94.06 196 ILE A C 1
ATOM 1517 O O . ILE A 1 196 ? -0.104 -4.758 -11.531 1.00 94.06 196 ILE A O 1
ATOM 1521 N N . GLY A 1 197 ? -1.839 -5.244 -12.884 1.00 95.12 197 GLY A N 1
ATOM 1522 C CA . GLY A 1 197 ? -1.969 -3.885 -13.401 1.00 95.12 197 GLY A CA 1
ATOM 1523 C C . GLY A 1 197 ? -2.321 -2.878 -12.307 1.00 95.12 197 GLY A C 1
ATOM 1524 O O . GLY A 1 197 ? -1.634 -1.863 -12.173 1.00 95.12 197 GLY A O 1
ATOM 1525 N N . SER A 1 198 ? -3.301 -3.200 -11.456 1.00 94.75 198 SER A N 1
ATOM 1526 C CA . SER A 1 198 ? -3.670 -2.361 -10.305 1.00 94.75 198 SER A CA 1
ATOM 1527 C C . SER A 1 198 ? -2.512 -2.154 -9.325 1.00 94.75 198 SER A C 1
ATOM 1529 O O . SER A 1 198 ? -2.317 -1.045 -8.834 1.00 94.75 198 SER A O 1
ATOM 1531 N N . TRP A 1 199 ? -1.702 -3.184 -9.063 1.00 96.69 199 TRP A N 1
ATOM 1532 C CA . TRP A 1 199 ? -0.520 -3.054 -8.202 1.00 96.69 199 TRP A CA 1
ATOM 1533 C C . TRP A 1 199 ? 0.542 -2.123 -8.784 1.00 96.69 199 TRP A C 1
ATOM 1535 O O . TRP A 1 199 ? 1.083 -1.281 -8.067 1.00 96.69 199 TRP A O 1
ATOM 1545 N N . CYS A 1 200 ? 0.823 -2.238 -10.083 1.00 97.69 200 CYS A N 1
ATOM 1546 C CA . CYS A 1 200 ? 1.760 -1.339 -10.750 1.00 97.69 200 CYS A CA 1
ATOM 1547 C C . CYS A 1 200 ? 1.288 0.121 -10.684 1.00 97.69 200 CYS A C 1
ATOM 1549 O O . CYS A 1 200 ? 2.086 1.017 -10.403 1.00 97.69 200 CYS A O 1
ATOM 1551 N N . GLU A 1 201 ? -0.004 0.352 -10.909 1.00 96.44 201 GLU A N 1
ATOM 1552 C CA . GLU A 1 201 ? -0.622 1.671 -10.807 1.00 96.44 201 GLU A CA 1
ATOM 1553 C C . GLU A 1 201 ? -0.532 2.235 -9.378 1.00 96.44 201 GLU A C 1
ATOM 1555 O O . GLU A 1 201 ? -0.071 3.362 -9.195 1.00 96.44 201 GLU A O 1
ATOM 1560 N N . LEU A 1 202 ? -0.875 1.440 -8.359 1.00 96.06 202 LEU A N 1
ATOM 1561 C CA . LEU A 1 202 ? -0.777 1.835 -6.948 1.00 96.06 202 LEU A CA 1
ATOM 1562 C C . LEU A 1 202 ? 0.654 2.195 -6.531 1.00 96.06 202 LEU A C 1
ATOM 1564 O O . LEU A 1 202 ? 0.856 3.187 -5.826 1.00 96.06 202 LEU A O 1
ATOM 1568 N N . PHE A 1 203 ? 1.654 1.425 -6.969 1.00 97.31 203 PHE A N 1
ATOM 1569 C CA . PHE A 1 203 ? 3.059 1.732 -6.694 1.00 97.31 203 PHE A CA 1
ATOM 1570 C C . PHE A 1 203 ? 3.503 3.035 -7.360 1.00 97.31 203 PHE A C 1
ATOM 1572 O O . PHE A 1 203 ? 4.142 3.858 -6.704 1.00 97.31 203 PHE A O 1
ATOM 1579 N N . GLN A 1 204 ? 3.138 3.259 -8.628 1.00 96.56 204 GLN A N 1
ATOM 1580 C CA . GLN A 1 204 ? 3.441 4.521 -9.310 1.00 96.56 204 GLN A CA 1
ATOM 1581 C C . GLN A 1 204 ? 2.783 5.704 -8.590 1.00 96.56 204 GLN A C 1
ATOM 1583 O O . GLN A 1 204 ? 3.471 6.671 -8.278 1.00 96.56 204 GLN A O 1
ATOM 1588 N N . PHE A 1 205 ? 1.495 5.611 -8.243 1.00 95.00 205 PHE A N 1
ATOM 1589 C CA . PHE A 1 205 ? 0.803 6.669 -7.500 1.00 95.00 205 PHE A CA 1
ATOM 1590 C C . PHE A 1 205 ? 1.427 6.946 -6.134 1.00 95.00 205 PHE A C 1
ATOM 1592 O O . PHE A 1 205 ? 1.575 8.102 -5.751 1.00 95.00 205 PHE A O 1
ATOM 1599 N N . THR A 1 206 ? 1.850 5.904 -5.422 1.00 94.62 206 THR A N 1
ATOM 1600 C CA . THR A 1 206 ? 2.485 6.050 -4.106 1.00 94.62 206 THR A CA 1
ATOM 1601 C C . THR A 1 206 ? 3.797 6.829 -4.180 1.00 94.62 206 THR A C 1
ATOM 1603 O O . THR A 1 206 ? 4.082 7.628 -3.292 1.00 94.62 206 THR A O 1
ATOM 1606 N N . LEU A 1 207 ? 4.573 6.658 -5.254 1.00 94.19 207 LEU A N 1
ATOM 1607 C CA . LEU A 1 207 ? 5.783 7.451 -5.494 1.00 94.19 207 LEU A CA 1
ATOM 1608 C C . LEU A 1 207 ? 5.468 8.895 -5.933 1.00 94.19 207 LEU A C 1
ATOM 1610 O O . LEU A 1 207 ? 6.296 9.785 -5.736 1.00 94.19 207 LEU A O 1
ATOM 1614 N N . LEU A 1 208 ? 4.277 9.133 -6.495 1.00 92.31 208 LEU A N 1
ATOM 1615 C CA . LEU A 1 208 ? 3.824 10.427 -7.015 1.00 92.31 208 LEU A CA 1
ATOM 1616 C C . LEU A 1 208 ? 3.074 11.312 -6.004 1.00 92.31 208 LEU A C 1
ATOM 1618 O O . LEU A 1 208 ? 2.970 12.506 -6.274 1.00 92.31 208 LEU A O 1
ATOM 1622 N N . ASP A 1 209 ? 2.594 10.789 -4.865 1.00 83.81 209 ASP A N 1
ATOM 1623 C CA . ASP A 1 209 ? 1.731 11.493 -3.874 1.00 83.81 209 ASP A CA 1
ATOM 1624 C C . ASP A 1 209 ? 2.324 12.831 -3.351 1.00 83.81 209 ASP A C 1
ATOM 1626 O O . ASP A 1 209 ? 1.634 13.654 -2.753 1.00 83.81 209 ASP A O 1
ATOM 1630 N N . ARG A 1 210 ? 3.609 13.100 -3.629 1.00 69.44 210 ARG A N 1
ATOM 1631 C CA . ARG A 1 210 ? 4.301 14.365 -3.333 1.00 69.44 210 ARG A CA 1
ATOM 1632 C C . ARG A 1 210 ? 4.026 15.499 -4.334 1.00 69.44 210 ARG A C 1
ATOM 1634 O O . ARG A 1 210 ? 4.096 16.657 -3.941 1.00 69.44 210 ARG A O 1
ATOM 1641 N N . ILE A 1 211 ? 3.776 15.200 -5.611 1.00 63.22 211 ILE A N 1
ATOM 1642 C CA . ILE A 1 211 ? 3.801 16.217 -6.682 1.00 63.22 211 ILE A CA 1
ATOM 1643 C C . ILE A 1 211 ? 2.532 17.081 -6.693 1.00 63.22 211 ILE A C 1
ATOM 1645 O O . ILE A 1 211 ? 2.600 18.253 -7.045 1.00 63.22 211 ILE A O 1
ATOM 1649 N N . ASP A 1 212 ? 1.389 16.535 -6.279 1.00 61.53 212 ASP A N 1
ATOM 1650 C CA . ASP A 1 212 ? 0.092 17.187 -6.505 1.00 61.53 212 ASP A CA 1
ATOM 1651 C C . ASP A 1 212 ? -0.372 18.109 -5.352 1.00 61.53 212 ASP A C 1
ATOM 1653 O O . ASP A 1 212 ? -1.386 18.778 -5.504 1.00 61.53 212 ASP A O 1
ATOM 1657 N N . ASN A 1 213 ? 0.351 18.187 -4.223 1.00 59.00 213 ASN A N 1
ATOM 1658 C CA . ASN A 1 213 ? -0.075 18.947 -3.027 1.00 59.00 213 ASN A CA 1
ATOM 1659 C C . ASN A 1 213 ? 0.658 20.287 -2.811 1.00 59.00 213 ASN A C 1
ATOM 1661 O O . ASN A 1 213 ? 0.524 20.892 -1.748 1.00 59.00 213 ASN A O 1
ATOM 1665 N N . VAL A 1 214 ? 1.454 20.752 -3.778 1.00 60.03 214 VAL A N 1
ATOM 1666 C CA . VAL A 1 214 ? 2.139 22.052 -3.691 1.00 60.03 214 VAL A CA 1
ATOM 1667 C C . VAL A 1 214 ? 1.301 23.102 -4.422 1.00 60.03 214 VAL A C 1
ATOM 1669 O O . VAL A 1 214 ? 1.635 23.510 -5.530 1.00 60.03 214 VAL A O 1
ATOM 1672 N N . ASP A 1 215 ? 0.185 23.512 -3.820 1.00 62.66 215 ASP A N 1
ATOM 1673 C CA . ASP A 1 215 ? -0.472 24.762 -4.214 1.00 62.66 215 ASP A CA 1
ATOM 1674 C C . ASP A 1 215 ? 0.357 25.931 -3.651 1.00 62.66 215 ASP A C 1
ATOM 1676 O O . ASP A 1 215 ? 0.635 26.001 -2.454 1.00 62.66 215 ASP A O 1
ATOM 1680 N N . GLU A 1 216 ? 0.797 26.826 -4.538 1.00 66.56 216 GLU A N 1
ATOM 1681 C CA . GLU A 1 216 ? 1.867 27.821 -4.335 1.00 66.56 216 GLU A CA 1
ATOM 1682 C C . GLU A 1 216 ? 1.559 28.966 -3.334 1.00 66.56 216 GLU A C 1
ATOM 1684 O O . GLU A 1 216 ? 2.294 29.951 -3.316 1.00 66.56 216 GLU A O 1
ATOM 1689 N N . GLU A 1 217 ? 0.502 28.904 -2.511 1.00 66.88 217 GLU A N 1
ATOM 1690 C CA . GLU A 1 217 ? -0.021 30.111 -1.832 1.00 66.88 217 GLU A CA 1
ATOM 1691 C C . GLU A 1 217 ? -0.080 30.116 -0.283 1.00 66.88 217 GLU A C 1
ATOM 1693 O O . GLU A 1 217 ? -0.413 31.162 0.275 1.00 66.88 217 GLU A O 1
ATOM 1698 N N . GLU A 1 218 ? 0.303 29.063 0.459 1.00 60.78 218 GLU A N 1
ATOM 1699 C CA . GLU A 1 218 ? 0.307 29.104 1.947 1.00 60.78 218 GLU A CA 1
ATOM 1700 C C . GLU A 1 218 ? 1.634 28.605 2.573 1.00 60.78 218 GLU A C 1
ATOM 1702 O O . GLU A 1 218 ? 1.821 27.416 2.823 1.00 60.78 218 GLU A O 1
ATOM 1707 N N . GLU A 1 219 ? 2.574 29.533 2.825 1.00 67.94 219 GLU A N 1
ATOM 1708 C CA . GLU A 1 219 ? 4.004 29.240 3.079 1.00 67.94 219 GLU A CA 1
ATOM 1709 C C . GLU A 1 219 ? 4.408 28.816 4.517 1.00 67.94 219 GLU A C 1
ATOM 1711 O O . GLU A 1 219 ? 5.308 28.000 4.660 1.00 67.94 219 GLU A O 1
ATOM 1716 N N . ASP A 1 220 ? 3.803 29.312 5.597 1.00 63.97 220 ASP A N 1
ATOM 1717 C CA . ASP A 1 220 ? 4.328 29.145 6.977 1.00 63.97 220 ASP A CA 1
ATOM 1718 C C . ASP A 1 220 ? 4.203 27.743 7.642 1.00 63.97 220 ASP A C 1
ATOM 1720 O O . ASP A 1 220 ? 5.179 27.084 8.013 1.00 63.97 220 ASP A O 1
ATOM 1724 N N . ASP A 1 221 ? 2.966 27.298 7.891 1.00 60.53 221 ASP A N 1
ATOM 1725 C 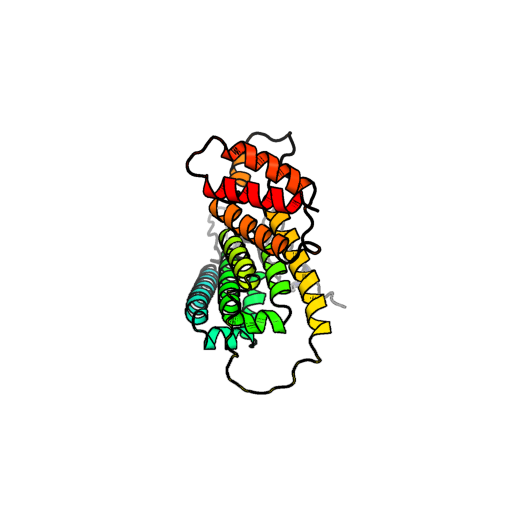CA . ASP A 1 221 ? 2.704 26.302 8.952 1.00 60.53 221 ASP A CA 1
ATOM 1726 C C . ASP A 1 221 ? 2.436 24.869 8.441 1.00 60.53 221 ASP A C 1
ATOM 1728 O O . ASP A 1 221 ? 2.612 23.890 9.176 1.00 60.53 221 ASP A O 1
ATOM 1732 N N . ILE A 1 222 ? 2.079 24.712 7.162 1.00 58.00 222 ILE A N 1
ATOM 1733 C CA . ILE A 1 222 ? 1.685 23.421 6.563 1.00 58.00 222 ILE A CA 1
ATOM 1734 C C . ILE A 1 222 ? 2.908 22.539 6.235 1.00 58.00 222 ILE A C 1
ATOM 1736 O O . ILE A 1 222 ? 2.831 21.305 6.279 1.00 58.00 222 ILE A O 1
ATOM 1740 N N . ILE A 1 223 ? 4.075 23.149 6.006 1.00 56.53 223 ILE A N 1
ATOM 1741 C CA . ILE A 1 223 ? 5.320 22.456 5.626 1.00 56.53 223 ILE A CA 1
ATOM 1742 C C . ILE A 1 223 ? 5.745 21.419 6.682 1.00 56.53 223 ILE A C 1
ATOM 1744 O O . ILE A 1 223 ? 6.267 20.354 6.344 1.00 56.53 223 ILE A O 1
ATOM 1748 N N . SER A 1 224 ? 5.460 21.676 7.962 1.00 57.38 224 SER A N 1
ATOM 1749 C CA . SER A 1 224 ? 5.819 20.768 9.058 1.00 57.38 224 SER A CA 1
ATOM 1750 C C . SER A 1 224 ? 4.983 19.478 9.094 1.00 57.38 224 SER A C 1
ATOM 1752 O O . SER A 1 224 ? 5.514 18.418 9.429 1.00 57.38 224 SER A O 1
ATOM 1754 N N . GLN A 1 225 ? 3.702 19.525 8.702 1.00 55.56 225 GLN A N 1
ATOM 1755 C CA . GLN A 1 225 ? 2.834 18.340 8.676 1.00 55.56 225 GLN A CA 1
ATOM 1756 C C . GLN A 1 225 ? 3.043 17.492 7.418 1.00 55.56 225 GLN A C 1
ATOM 1758 O O . GLN A 1 225 ? 3.052 16.263 7.518 1.00 55.56 225 GLN A O 1
ATOM 1763 N N . ILE A 1 226 ? 3.296 18.118 6.262 1.00 54.50 226 ILE A N 1
ATOM 1764 C CA . ILE A 1 226 ? 3.555 17.406 4.997 1.00 54.50 226 ILE A CA 1
ATOM 1765 C C . ILE A 1 226 ? 4.864 16.604 5.069 1.00 54.50 226 ILE A C 1
ATOM 1767 O O . ILE A 1 226 ? 4.947 15.496 4.542 1.00 54.50 226 ILE A O 1
ATOM 1771 N N . SER A 1 227 ? 5.866 17.107 5.797 1.00 54.62 227 SER A N 1
ATOM 1772 C CA . SER A 1 227 ? 7.155 16.429 5.968 1.00 54.62 227 SER A CA 1
ATOM 1773 C C . SER A 1 227 ? 7.045 15.062 6.672 1.00 54.62 227 SER A C 1
ATOM 1775 O O . SER A 1 227 ? 7.844 14.168 6.407 1.00 54.62 227 SER A O 1
ATOM 1777 N N . SER A 1 228 ? 6.027 14.852 7.517 1.00 55.56 228 SER A N 1
ATOM 1778 C CA . SER A 1 228 ? 5.876 13.615 8.306 1.00 55.56 228 SER A CA 1
ATOM 1779 C C . SER A 1 228 ? 5.405 12.382 7.516 1.00 55.56 228 SER A C 1
ATOM 1781 O O . SER A 1 228 ? 5.490 11.268 8.032 1.00 55.56 228 SER A O 1
ATOM 1783 N N . GLN A 1 229 ? 4.933 12.554 6.275 1.00 65.69 229 GLN A N 1
ATOM 1784 C CA . GLN A 1 229 ? 4.466 11.458 5.410 1.00 65.69 229 GLN A CA 1
ATOM 1785 C C . GLN A 1 229 ? 5.370 11.195 4.203 1.00 65.69 229 GLN A C 1
ATOM 1787 O O . GLN A 1 229 ? 5.026 10.371 3.353 1.00 65.69 229 GLN A O 1
ATOM 1792 N N . GLU A 1 230 ? 6.531 11.849 4.106 1.00 84.19 230 GLU A N 1
ATOM 1793 C CA . GLU A 1 230 ? 7.448 11.540 3.015 1.00 84.19 230 GLU A CA 1
ATOM 1794 C C . GLU A 1 230 ? 7.945 10.091 3.141 1.00 84.19 230 GLU A C 1
ATOM 1796 O O . GLU A 1 230 ? 8.404 9.655 4.198 1.00 84.19 230 GLU A O 1
ATOM 1801 N N . LEU A 1 231 ? 7.838 9.329 2.048 1.00 90.62 231 LEU A N 1
ATOM 1802 C CA . LEU A 1 231 ? 8.449 8.008 1.964 1.00 90.62 231 LEU A CA 1
ATOM 1803 C C . LEU A 1 231 ? 9.957 8.151 2.135 1.00 90.62 231 LEU A C 1
ATOM 1805 O O . LEU A 1 231 ? 10.623 8.863 1.369 1.00 90.62 231 LEU A O 1
ATOM 1809 N N . ASP A 1 232 ? 10.487 7.433 3.116 1.00 91.62 232 ASP A N 1
ATOM 1810 C CA . ASP A 1 232 ? 11.918 7.276 3.261 1.00 91.62 232 ASP A CA 1
ATOM 1811 C C . ASP A 1 232 ? 12.495 6.558 2.032 1.00 91.62 232 ASP A C 1
ATOM 1813 O O . ASP A 1 232 ? 11.795 5.945 1.216 1.00 91.62 232 ASP A O 1
ATOM 1817 N N . PHE A 1 233 ? 13.803 6.691 1.877 1.00 91.38 233 PHE A N 1
ATOM 1818 C CA . PHE A 1 233 ? 14.509 6.186 0.716 1.00 91.38 233 PHE A CA 1
ATOM 1819 C C . PHE A 1 233 ? 14.385 4.666 0.540 1.00 91.38 233 PHE A C 1
ATOM 1821 O O . PHE A 1 233 ? 14.164 4.195 -0.573 1.00 91.38 233 PHE A O 1
ATOM 1828 N N . ASP A 1 234 ? 14.467 3.912 1.636 1.00 93.25 234 ASP A N 1
ATOM 1829 C CA . ASP A 1 234 ? 14.370 2.451 1.627 1.00 93.25 234 ASP A CA 1
ATOM 1830 C C . ASP A 1 234 ? 12.965 2.002 1.188 1.00 93.25 234 ASP A C 1
ATOM 1832 O O . ASP A 1 234 ? 12.820 1.101 0.356 1.00 93.25 234 ASP A O 1
ATOM 1836 N N . SER A 1 235 ? 11.922 2.705 1.637 1.00 94.81 235 SER A N 1
ATOM 1837 C CA . SER A 1 235 ? 10.555 2.488 1.154 1.00 94.81 235 SER A CA 1
ATOM 1838 C C . SER A 1 235 ? 10.408 2.784 -0.348 1.00 94.81 235 SER A C 1
ATOM 1840 O O . SER A 1 235 ? 9.828 1.975 -1.081 1.00 94.81 235 SER A O 1
ATOM 1842 N N . LYS A 1 236 ? 10.963 3.904 -0.841 1.00 95.56 236 LYS A N 1
ATOM 1843 C CA . LYS A 1 236 ? 10.953 4.253 -2.280 1.00 95.56 236 LYS A CA 1
ATOM 1844 C C . LYS A 1 236 ? 11.665 3.189 -3.114 1.00 95.56 236 LYS A C 1
ATOM 1846 O O . LYS A 1 236 ? 11.124 2.751 -4.130 1.00 95.56 236 LYS A O 1
ATOM 1851 N N . GLU A 1 237 ? 12.838 2.742 -2.672 1.00 96.06 237 GLU A N 1
ATOM 1852 C CA . GLU A 1 237 ? 13.614 1.690 -3.329 1.00 96.06 237 GLU A CA 1
ATOM 1853 C C . GLU A 1 237 ? 12.798 0.402 -3.462 1.00 96.06 237 GLU A C 1
ATOM 1855 O O . GLU A 1 237 ? 12.675 -0.141 -4.561 1.00 96.06 237 GLU A O 1
ATOM 1860 N N . LYS A 1 238 ? 12.196 -0.082 -2.372 1.00 96.19 238 LYS A N 1
ATOM 1861 C CA . LYS A 1 238 ? 11.442 -1.345 -2.377 1.00 96.19 238 LYS A CA 1
ATOM 1862 C C . LYS A 1 238 ? 10.209 -1.279 -3.273 1.00 96.19 238 LYS A C 1
ATOM 1864 O O . LYS A 1 238 ? 9.956 -2.218 -4.030 1.00 96.19 238 LYS A O 1
ATOM 1869 N N . ILE A 1 239 ? 9.486 -0.159 -3.258 1.00 97.44 239 ILE A N 1
ATOM 1870 C CA . ILE A 1 239 ? 8.355 0.073 -4.170 1.00 97.44 239 ILE A CA 1
ATOM 1871 C C . ILE A 1 239 ? 8.842 0.091 -5.627 1.00 97.44 239 ILE A C 1
ATOM 1873 O O . ILE A 1 239 ? 8.256 -0.570 -6.488 1.00 97.44 239 ILE A O 1
ATOM 1877 N N . LEU A 1 240 ? 9.954 0.776 -5.909 1.00 97.50 240 LEU A N 1
ATOM 1878 C CA . LEU A 1 240 ? 10.533 0.855 -7.250 1.00 97.50 240 LEU A CA 1
ATOM 1879 C C . LEU A 1 240 ? 11.041 -0.511 -7.753 1.00 97.50 240 LEU A C 1
ATOM 1881 O O . LEU A 1 240 ? 10.858 -0.837 -8.930 1.00 97.50 240 LEU A O 1
ATOM 1885 N N . ARG A 1 241 ? 11.605 -1.352 -6.873 1.00 97.38 241 ARG A N 1
ATOM 1886 C CA . ARG A 1 241 ? 11.941 -2.758 -7.177 1.00 97.38 241 ARG A CA 1
ATOM 1887 C C . ARG A 1 241 ? 10.695 -3.562 -7.543 1.00 97.38 241 ARG A C 1
ATOM 1889 O O . ARG A 1 241 ? 10.728 -4.284 -8.542 1.00 97.38 241 ARG A O 1
ATOM 1896 N N . GLY A 1 242 ? 9.595 -3.370 -6.813 1.00 97.12 242 GLY A N 1
ATOM 1897 C CA . GLY A 1 242 ? 8.294 -3.958 -7.138 1.00 97.12 242 GLY A CA 1
ATOM 1898 C C . GLY A 1 242 ? 7.817 -3.576 -8.541 1.00 97.12 242 GLY A C 1
ATOM 1899 O O . GLY A 1 242 ? 7.505 -4.456 -9.345 1.00 97.12 242 GLY A O 1
ATOM 1900 N N . ILE A 1 243 ? 7.855 -2.282 -8.889 1.00 97.94 243 ILE A N 1
ATOM 1901 C CA . ILE A 1 243 ? 7.517 -1.799 -10.244 1.00 97.94 243 ILE A CA 1
ATOM 1902 C C . ILE A 1 243 ? 8.424 -2.447 -11.295 1.00 97.94 243 ILE A C 1
ATOM 1904 O O . ILE A 1 243 ? 7.934 -2.915 -12.322 1.00 97.94 243 ILE A O 1
ATOM 1908 N N . SER A 1 244 ? 9.735 -2.496 -11.044 1.00 97.50 244 SER A N 1
ATOM 1909 C CA . SER A 1 244 ? 10.720 -3.090 -11.955 1.00 97.50 244 SER A CA 1
ATOM 1910 C C . SER A 1 244 ? 10.417 -4.559 -12.254 1.00 97.50 244 SER A C 1
ATOM 1912 O O . SER A 1 244 ? 10.461 -4.984 -13.414 1.00 97.50 244 SER A O 1
ATOM 1914 N N . MET A 1 245 ? 10.072 -5.341 -11.224 1.00 96.31 245 MET A N 1
ATOM 1915 C CA . MET A 1 245 ? 9.721 -6.752 -11.397 1.00 96.31 245 MET A CA 1
ATOM 1916 C C . MET A 1 245 ? 8.383 -6.928 -12.106 1.00 96.31 245 MET A C 1
ATOM 1918 O O . MET A 1 245 ? 8.318 -7.706 -13.063 1.00 96.31 245 MET A O 1
ATOM 1922 N N . ILE A 1 246 ? 7.351 -6.164 -11.733 1.00 96.44 246 ILE A N 1
ATOM 1923 C CA . ILE A 1 246 ? 6.072 -6.198 -12.449 1.00 96.44 246 ILE A CA 1
ATOM 1924 C C . ILE A 1 246 ? 6.291 -5.861 -13.928 1.00 96.44 246 ILE A C 1
ATOM 1926 O O . ILE A 1 246 ? 5.867 -6.617 -14.797 1.00 96.44 246 ILE A O 1
ATOM 1930 N N . ARG A 1 247 ? 6.999 -4.770 -14.239 1.00 96.62 247 ARG A N 1
ATOM 1931 C CA . ARG A 1 247 ? 7.241 -4.321 -15.617 1.00 96.62 247 ARG A CA 1
ATOM 1932 C C . ARG A 1 247 ? 8.016 -5.349 -16.437 1.00 96.62 247 ARG A C 1
ATOM 1934 O O . ARG A 1 247 ? 7.712 -5.546 -17.613 1.00 96.62 247 ARG A O 1
ATOM 1941 N N . LYS A 1 248 ? 9.011 -6.001 -15.831 1.00 95.69 248 LYS A N 1
ATOM 1942 C CA . LYS A 1 248 ? 9.829 -7.036 -16.476 1.00 95.69 248 LYS A CA 1
ATOM 1943 C C . LYS A 1 248 ? 9.006 -8.265 -16.869 1.00 95.69 248 LYS A C 1
ATOM 1945 O O . LYS A 1 248 ? 9.232 -8.810 -17.948 1.00 95.69 248 LYS A O 1
ATOM 1950 N N . HIS A 1 249 ? 8.088 -8.702 -16.010 1.00 94.56 249 HIS A N 1
ATOM 1951 C CA . HIS A 1 249 ? 7.312 -9.929 -16.216 1.00 94.56 249 HIS A CA 1
ATOM 1952 C C . HIS A 1 249 ? 5.955 -9.691 -16.902 1.00 94.56 249 HIS A C 1
ATOM 1954 O O . HIS A 1 249 ? 5.489 -10.554 -17.644 1.00 94.56 249 HIS A O 1
ATOM 1960 N N . TYR A 1 250 ? 5.365 -8.506 -16.726 1.00 94.62 250 TYR A N 1
ATOM 1961 C CA . TYR A 1 250 ? 4.027 -8.127 -17.193 1.00 94.62 250 TYR A CA 1
ATOM 1962 C C . TYR A 1 250 ? 4.036 -6.739 -17.869 1.00 94.62 250 TYR A C 1
ATOM 1964 O O . TYR A 1 250 ? 3.395 -5.791 -17.402 1.00 94.62 250 TYR A O 1
ATOM 1972 N N . PRO A 1 251 ? 4.764 -6.569 -18.991 1.00 95.81 251 PRO A N 1
ATOM 1973 C CA . PRO A 1 251 ? 4.962 -5.260 -19.616 1.00 95.81 251 PRO A CA 1
ATOM 1974 C C . PRO A 1 251 ? 3.678 -4.637 -20.183 1.00 95.81 251 PRO A C 1
ATOM 1976 O O . PRO A 1 251 ? 3.618 -3.425 -20.356 1.00 95.81 251 PRO A O 1
ATOM 1979 N N . LEU A 1 252 ? 2.642 -5.419 -20.489 1.00 95.12 252 LEU A N 1
ATOM 1980 C CA . LEU A 1 252 ? 1.379 -4.864 -20.992 1.00 95.12 252 LEU A CA 1
ATOM 1981 C C . LEU A 1 252 ? 0.481 -4.354 -19.859 1.00 95.12 252 LEU A C 1
ATOM 1983 O O . LEU A 1 252 ? -0.277 -3.412 -20.058 1.00 95.12 252 LEU A O 1
ATOM 1987 N N . GLN A 1 253 ? 0.590 -4.960 -18.679 1.00 95.62 253 GLN A N 1
ATOM 1988 C CA . GLN A 1 253 ? -0.227 -4.664 -17.502 1.00 95.62 253 GLN A CA 1
ATOM 1989 C C . GLN A 1 253 ? 0.313 -3.475 -16.712 1.00 95.62 253 GLN A C 1
ATOM 1991 O O . GLN A 1 253 ? -0.424 -2.845 -15.969 1.00 95.62 253 GLN A O 1
ATOM 1996 N N . CYS A 1 254 ? 1.591 -3.153 -16.885 1.00 97.06 254 CYS A N 1
ATOM 1997 C CA . CYS A 1 254 ? 2.265 -2.100 -16.141 1.00 97.06 254 CYS A CA 1
ATOM 1998 C C . CYS A 1 254 ? 2.791 -1.017 -17.090 1.00 97.06 254 CYS A C 1
ATOM 2000 O O . CYS A 1 254 ? 4.000 -0.948 -17.327 1.00 97.06 254 CYS A O 1
ATOM 2002 N N . PRO A 1 255 ? 1.916 -0.218 -17.731 1.00 96.81 255 PRO A N 1
ATOM 2003 C CA . PRO A 1 255 ? 2.333 0.948 -18.499 1.00 96.81 255 PRO A CA 1
ATOM 2004 C C . PRO A 1 255 ? 2.823 2.060 -17.559 1.00 96.81 255 PRO A C 1
ATOM 2006 O O . PRO A 1 255 ? 2.316 2.223 -16.451 1.00 96.81 255 PRO A O 1
ATOM 2009 N N . ALA A 1 256 ? 3.807 2.848 -17.997 1.00 95.75 256 ALA A N 1
ATOM 2010 C CA . ALA A 1 256 ? 4.235 4.016 -17.229 1.00 95.75 256 ALA A CA 1
ATOM 2011 C C . ALA A 1 256 ? 3.266 5.177 -17.441 1.00 95.75 256 ALA A C 1
ATOM 2013 O O . ALA A 1 256 ? 3.045 5.597 -18.582 1.00 95.75 256 ALA A O 1
ATOM 2014 N N . GLN A 1 257 ? 2.775 5.735 -16.339 1.00 95.38 257 GLN A N 1
ATOM 2015 C CA . GLN A 1 257 ? 2.091 7.019 -16.325 1.00 95.38 257 GLN A CA 1
ATOM 2016 C C . GLN A 1 257 ? 3.071 8.138 -16.710 1.00 95.38 257 GLN A C 1
ATOM 2018 O O . GLN A 1 257 ? 4.255 8.090 -16.370 1.00 95.38 257 GLN A O 1
ATOM 2023 N N . ASP A 1 258 ? 2.594 9.176 -17.398 1.00 94.56 258 ASP A N 1
ATOM 2024 C CA . ASP A 1 258 ? 3.475 10.261 -17.853 1.00 94.56 258 ASP A CA 1
ATOM 2025 C C . ASP A 1 258 ? 4.104 11.027 -16.681 1.00 94.56 258 ASP A C 1
ATOM 2027 O O . ASP A 1 258 ? 5.304 11.303 -16.708 1.00 94.56 258 ASP A O 1
ATOM 2031 N N . LYS A 1 259 ? 3.340 11.265 -15.603 1.00 94.06 259 LYS A N 1
ATOM 2032 C CA . LYS A 1 259 ? 3.868 11.840 -14.355 1.00 94.06 259 LYS A CA 1
ATOM 2033 C C . LYS A 1 259 ? 4.975 10.971 -13.750 1.00 94.06 259 LYS A C 1
ATOM 2035 O O . LYS A 1 259 ? 5.993 11.495 -13.315 1.00 94.06 259 LYS A O 1
ATOM 2040 N N . PHE A 1 260 ? 4.823 9.646 -13.786 1.00 95.69 260 PHE A N 1
ATOM 2041 C CA . PHE A 1 260 ? 5.836 8.719 -13.278 1.00 95.69 260 PHE A CA 1
ATOM 2042 C C . PHE A 1 260 ? 7.133 8.762 -14.098 1.00 95.69 260 PHE A C 1
ATOM 2044 O O . PHE A 1 260 ? 8.224 8.720 -13.533 1.00 95.69 260 PHE A O 1
ATOM 2051 N N . LYS A 1 261 ? 7.047 8.922 -15.425 1.00 95.56 261 LYS A N 1
ATOM 2052 C CA . LYS A 1 261 ? 8.242 9.112 -16.268 1.00 95.56 261 LYS A CA 1
ATOM 2053 C C . LYS A 1 261 ? 8.985 10.398 -15.920 1.00 95.56 261 LYS A C 1
ATOM 2055 O O . LYS A 1 261 ? 10.211 10.383 -15.894 1.00 95.56 261 LYS A O 1
ATOM 2060 N N . ILE A 1 262 ? 8.257 11.487 -15.667 1.00 94.12 262 ILE A N 1
ATOM 2061 C CA . ILE A 1 262 ? 8.841 12.766 -15.239 1.00 94.12 262 ILE A CA 1
ATOM 2062 C C . ILE A 1 262 ? 9.523 12.588 -13.881 1.00 94.12 262 ILE A C 1
ATOM 2064 O O . ILE A 1 262 ? 10.706 12.895 -13.758 1.00 94.12 262 ILE A O 1
ATOM 2068 N N . TRP A 1 263 ? 8.833 11.972 -12.920 1.00 94.88 263 TRP A N 1
ATOM 2069 C CA . TRP A 1 263 ? 9.387 11.663 -11.601 1.00 94.88 263 TRP A CA 1
ATOM 2070 C C . TRP A 1 263 ? 10.688 10.848 -11.689 1.00 94.88 263 TRP A C 1
ATOM 2072 O O . TRP A 1 263 ? 11.670 11.188 -11.039 1.00 94.88 263 TRP A O 1
ATOM 2082 N N . LEU A 1 264 ? 10.761 9.825 -12.551 1.00 95.38 264 LEU A N 1
ATOM 2083 C CA . LEU A 1 264 ? 11.996 9.051 -12.760 1.00 95.38 264 LEU A CA 1
ATOM 2084 C C . LEU A 1 264 ? 13.163 9.901 -13.287 1.00 95.38 264 LEU A C 1
ATOM 2086 O O . LEU A 1 264 ? 14.317 9.597 -12.988 1.00 95.38 264 LEU A O 1
ATOM 2090 N N . LEU A 1 265 ? 12.894 10.930 -14.099 1.00 93.56 265 LEU A N 1
ATOM 2091 C CA . LEU A 1 265 ? 13.931 11.849 -14.577 1.00 93.56 265 LEU A CA 1
ATOM 2092 C C . LEU A 1 265 ? 14.445 12.732 -13.441 1.00 93.56 265 LEU A C 1
ATOM 2094 O O . LEU A 1 265 ? 15.656 12.860 -13.292 1.00 93.56 265 LEU A O 1
ATOM 2098 N N . GLU A 1 266 ? 13.540 13.270 -12.628 1.00 92.50 266 GLU A N 1
ATOM 2099 C CA . GLU A 1 266 ? 13.883 14.099 -11.470 1.00 92.50 266 GLU A CA 1
ATOM 2100 C C . GLU A 1 266 ? 14.691 13.306 -10.439 1.00 92.50 266 GLU A C 1
ATOM 2102 O O . GLU A 1 266 ? 15.734 13.765 -9.979 1.00 92.50 266 GLU A O 1
ATOM 2107 N N . GLN A 1 267 ? 14.269 12.076 -10.127 1.00 92.12 267 GLN A N 1
ATOM 2108 C CA . GLN A 1 267 ? 15.012 11.206 -9.215 1.00 92.12 267 GLN A CA 1
ATOM 2109 C C . GLN A 1 267 ? 16.408 10.869 -9.749 1.00 92.12 267 GLN A C 1
ATOM 2111 O O . GLN A 1 267 ? 17.366 10.872 -8.984 1.00 92.12 267 GLN A O 1
ATOM 2116 N N . ALA A 1 268 ? 16.555 10.633 -11.057 1.00 92.19 268 ALA A N 1
ATOM 2117 C CA . ALA A 1 268 ? 17.865 10.383 -11.659 1.00 92.19 268 ALA A CA 1
ATOM 2118 C C . ALA A 1 268 ? 18.809 11.597 -11.574 1.00 92.19 268 ALA A C 1
ATOM 2120 O O . ALA A 1 268 ? 20.021 11.426 -11.646 1.00 92.19 268 ALA A O 1
ATOM 2121 N N . ASP A 1 269 ? 18.283 12.818 -11.469 1.00 89.69 269 ASP A N 1
ATOM 2122 C CA . ASP A 1 269 ? 19.103 14.016 -11.280 1.00 89.69 269 ASP A CA 1
ATOM 2123 C C . ASP A 1 269 ? 19.458 14.236 -9.804 1.00 89.69 269 ASP A C 1
ATOM 2125 O O . ASP A 1 269 ? 20.591 14.614 -9.519 1.00 89.69 269 ASP A O 1
ATOM 2129 N N . LEU A 1 270 ? 18.546 13.924 -8.876 1.00 88.81 270 LEU A N 1
ATOM 2130 C CA . LEU A 1 270 ? 18.780 14.043 -7.431 1.00 88.81 270 LEU A CA 1
ATOM 2131 C C . LEU A 1 270 ? 19.885 13.111 -6.914 1.00 88.81 270 LEU A C 1
ATOM 2133 O O . LEU A 1 270 ? 20.620 13.478 -6.005 1.00 88.81 270 LEU A O 1
ATOM 2137 N N . VAL A 1 271 ? 20.005 11.909 -7.480 1.00 89.56 271 VAL A N 1
ATOM 2138 C CA . VAL A 1 271 ? 20.901 10.865 -6.951 1.00 89.56 271 VAL A CA 1
ATOM 2139 C C . VAL A 1 271 ? 22.355 11.029 -7.430 1.00 89.56 271 VAL A C 1
ATOM 2141 O O . VAL A 1 271 ? 23.272 10.485 -6.821 1.00 89.56 271 VAL A O 1
ATOM 2144 N N . LYS A 1 272 ? 22.608 11.825 -8.479 1.00 84.25 272 LYS A N 1
ATOM 2145 C CA . LYS A 1 272 ? 23.948 11.984 -9.089 1.00 84.25 272 LYS A CA 1
ATOM 2146 C C . LYS A 1 272 ? 25.015 12.558 -8.163 1.00 84.25 272 LYS A C 1
ATOM 2148 O O . LYS A 1 272 ? 26.198 12.358 -8.430 1.00 84.25 272 LYS A O 1
ATOM 2153 N N . ASP A 1 273 ? 24.606 13.276 -7.127 1.00 82.56 273 ASP A N 1
ATOM 2154 C CA . ASP A 1 273 ? 25.520 13.999 -6.245 1.00 82.56 273 ASP A CA 1
ATOM 2155 C C . ASP A 1 273 ? 25.843 13.225 -4.949 1.00 82.56 273 ASP A C 1
ATOM 2157 O O . ASP A 1 273 ? 26.617 13.714 -4.123 1.00 82.56 273 ASP A O 1
ATOM 2161 N N . GLU A 1 274 ? 25.296 12.013 -4.763 1.00 85.38 274 GLU A N 1
ATOM 2162 C CA . GLU A 1 274 ? 25.409 11.245 -3.516 1.00 85.38 274 GLU A CA 1
ATOM 2163 C C . GLU A 1 274 ? 25.981 9.829 -3.724 1.00 85.38 274 GLU A C 1
ATOM 2165 O O . GLU A 1 274 ? 25.273 8.881 -4.057 1.00 85.38 274 GLU A O 1
ATOM 2170 N N . ASP A 1 275 ? 27.277 9.656 -3.434 1.00 82.25 275 ASP A N 1
ATOM 2171 C CA . ASP A 1 275 ? 28.023 8.395 -3.633 1.00 82.25 275 ASP A CA 1
ATOM 2172 C C . ASP A 1 275 ? 27.441 7.172 -2.891 1.00 82.25 275 ASP A C 1
ATOM 2174 O O . ASP A 1 275 ? 27.727 6.031 -3.246 1.00 82.25 275 ASP A O 1
ATOM 2178 N N . TYR A 1 276 ? 26.640 7.372 -1.840 1.00 83.50 276 TYR A N 1
ATOM 2179 C CA . TYR A 1 276 ? 26.064 6.276 -1.048 1.00 83.50 276 TYR A CA 1
ATOM 2180 C C . TYR A 1 276 ? 24.759 5.712 -1.633 1.00 83.50 276 TYR A C 1
ATOM 2182 O O . TYR A 1 276 ? 24.195 4.779 -1.063 1.00 83.50 276 TYR A O 1
ATOM 2190 N N . LEU A 1 277 ? 24.291 6.252 -2.763 1.00 90.19 277 LEU A N 1
ATOM 2191 C CA . LEU A 1 277 ? 23.028 5.885 -3.408 1.00 90.19 277 LEU A CA 1
ATOM 2192 C C . LEU A 1 277 ? 23.205 5.154 -4.752 1.00 90.19 277 LEU A C 1
ATOM 2194 O O . LEU A 1 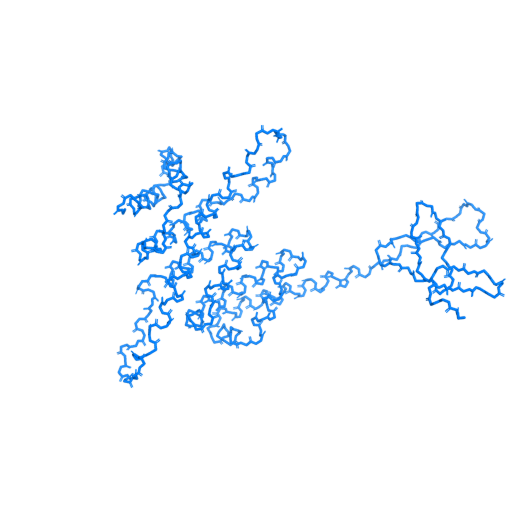277 ? 22.254 5.047 -5.528 1.00 90.19 277 LEU A O 1
ATOM 2198 N N . GLU A 1 278 ? 24.396 4.616 -5.026 1.00 92.31 278 GLU A N 1
ATOM 2199 C CA . GLU A 1 278 ? 24.733 3.952 -6.297 1.00 92.31 278 GLU A CA 1
ATOM 2200 C C . GLU A 1 278 ? 23.746 2.825 -6.670 1.00 92.31 278 GLU A C 1
ATOM 2202 O O . GLU A 1 278 ? 23.296 2.737 -7.815 1.00 92.31 278 GLU A O 1
ATOM 2207 N N . ASP A 1 279 ? 23.333 2.004 -5.698 1.00 92.94 279 ASP A N 1
ATOM 2208 C CA . ASP A 1 279 ? 22.382 0.904 -5.925 1.00 92.94 279 ASP A CA 1
ATOM 2209 C C . ASP A 1 279 ? 21.003 1.400 -6.389 1.00 92.94 279 ASP A C 1
ATOM 2211 O O . ASP A 1 279 ? 20.335 0.766 -7.215 1.00 92.94 279 ASP A O 1
ATOM 2215 N N . TYR A 1 280 ? 20.573 2.553 -5.883 1.00 94.75 280 TYR A N 1
ATOM 2216 C CA . TYR A 1 280 ? 19.297 3.154 -6.250 1.00 94.75 280 TYR A CA 1
ATOM 2217 C C . TYR A 1 280 ? 19.375 3.909 -7.573 1.00 94.75 280 TYR A C 1
ATOM 2219 O O . TYR A 1 280 ? 18.434 3.821 -8.362 1.00 94.75 280 TYR A O 1
ATOM 2227 N N . ASP A 1 281 ? 20.493 4.577 -7.875 1.00 94.88 281 ASP A N 1
ATOM 2228 C CA . ASP A 1 281 ? 20.732 5.141 -9.212 1.00 94.88 281 ASP A CA 1
ATOM 2229 C C . ASP A 1 281 ? 20.680 4.042 -10.281 1.00 94.88 281 ASP A C 1
ATOM 2231 O O . ASP A 1 281 ? 20.010 4.173 -11.316 1.00 94.88 281 ASP A O 1
ATOM 2235 N N . HIS A 1 282 ? 21.312 2.898 -9.994 1.00 95.88 282 HIS A N 1
ATOM 2236 C CA . HIS A 1 282 ? 21.249 1.733 -10.865 1.00 95.88 282 HIS A CA 1
ATOM 2237 C C . HIS A 1 282 ? 19.807 1.248 -11.052 1.00 95.88 282 HIS A C 1
ATOM 2239 O O . HIS A 1 282 ? 19.385 0.971 -12.181 1.00 95.88 282 HIS A O 1
ATOM 2245 N N . LEU A 1 283 ? 19.027 1.196 -9.968 1.00 96.94 283 LEU A N 1
ATOM 2246 C CA . LEU A 1 283 ? 17.621 0.806 -10.009 1.00 96.94 283 LEU A CA 1
ATOM 2247 C C . LEU A 1 283 ? 16.764 1.790 -10.825 1.00 96.94 283 LEU A C 1
ATOM 2249 O O . LEU A 1 283 ? 15.987 1.346 -11.674 1.00 96.94 283 LEU A O 1
ATOM 2253 N N . ILE A 1 284 ? 16.920 3.103 -10.636 1.00 96.56 284 ILE A N 1
ATOM 2254 C CA . ILE A 1 284 ? 16.219 4.128 -11.428 1.00 96.56 284 ILE A CA 1
ATOM 2255 C C . ILE A 1 284 ? 16.564 3.972 -12.907 1.00 96.56 284 ILE A C 1
ATOM 2257 O O . ILE A 1 284 ? 15.670 3.922 -13.758 1.00 96.56 284 ILE A O 1
ATOM 2261 N N . SER A 1 285 ? 17.853 3.845 -13.220 1.00 96.31 285 SER A N 1
ATOM 2262 C CA . SER A 1 285 ? 18.338 3.649 -14.585 1.00 96.31 285 SER A CA 1
ATOM 2263 C C . SER A 1 285 ? 17.759 2.381 -15.215 1.00 96.31 285 SER A C 1
ATOM 2265 O O . SER A 1 285 ? 17.316 2.402 -16.369 1.00 96.31 285 SER A O 1
ATOM 2267 N N . GLN A 1 286 ? 17.693 1.285 -14.457 1.00 96.75 286 GLN A N 1
ATOM 2268 C CA . GLN A 1 286 ? 17.063 0.040 -14.886 1.00 96.75 286 GLN A CA 1
ATOM 2269 C C . GLN A 1 286 ? 15.578 0.248 -15.210 1.00 96.75 286 GLN A C 1
ATOM 2271 O O . GLN A 1 286 ? 15.144 -0.113 -16.307 1.00 96.75 286 GLN A O 1
ATOM 2276 N N . VAL A 1 287 ? 14.806 0.843 -14.297 1.00 97.12 287 VAL A N 1
ATOM 2277 C CA . VAL A 1 287 ? 13.363 1.065 -14.487 1.00 97.12 287 VAL A CA 1
ATOM 2278 C C . VAL A 1 287 ? 13.108 1.989 -15.677 1.00 97.12 287 VAL A C 1
ATOM 2280 O O . VAL A 1 287 ? 12.292 1.680 -16.546 1.00 97.12 287 VAL A O 1
ATOM 2283 N N . LYS A 1 288 ? 13.874 3.074 -15.804 1.00 96.31 288 LYS A N 1
ATOM 2284 C CA . LYS A 1 288 ? 13.804 3.993 -16.947 1.00 96.31 288 LYS A CA 1
ATOM 2285 C C . LYS A 1 288 ? 14.027 3.268 -18.278 1.00 96.31 288 LYS A C 1
ATOM 2287 O O . LYS A 1 288 ? 13.259 3.451 -19.223 1.00 96.31 288 LYS A O 1
ATOM 2292 N N . ASN A 1 289 ? 15.031 2.394 -18.353 1.00 96.25 289 ASN A N 1
ATOM 2293 C CA . ASN A 1 289 ? 15.299 1.605 -19.556 1.00 96.25 289 ASN A CA 1
ATOM 2294 C C . ASN A 1 289 ? 14.163 0.621 -19.881 1.00 96.25 289 ASN A C 1
ATOM 2296 O O . ASN A 1 289 ? 13.827 0.443 -21.051 1.00 96.25 289 ASN A O 1
ATOM 2300 N N . GLN A 1 290 ? 13.529 0.011 -18.876 1.00 95.88 290 GLN A N 1
ATOM 2301 C CA . GLN A 1 290 ? 12.386 -0.889 -19.088 1.00 95.88 290 GLN A CA 1
ATOM 2302 C C . GLN A 1 290 ? 11.163 -0.180 -19.693 1.00 95.88 290 GLN A C 1
ATOM 2304 O O . GLN A 1 290 ? 10.383 -0.808 -20.417 1.00 95.88 290 GLN A O 1
ATOM 2309 N N . TYR A 1 291 ? 10.992 1.115 -19.422 1.00 95.44 291 TYR A N 1
ATOM 2310 C CA . TYR A 1 291 ? 9.886 1.913 -19.957 1.00 95.44 291 TYR A CA 1
ATOM 2311 C C . TYR A 1 291 ? 10.181 2.591 -21.297 1.00 95.44 291 TYR A C 1
ATOM 2313 O O . TYR A 1 291 ? 9.240 2.908 -22.015 1.00 95.44 291 TYR A O 1
ATOM 2321 N N . ASN A 1 292 ? 11.452 2.769 -21.667 1.00 91.31 292 ASN A N 1
ATOM 2322 C CA . ASN A 1 292 ? 11.836 3.351 -22.960 1.00 91.31 292 ASN A CA 1
ATOM 2323 C C . ASN A 1 292 ? 11.857 2.338 -24.120 1.00 91.31 292 ASN A C 1
ATOM 2325 O O . ASN A 1 292 ? 11.897 2.738 -25.280 1.00 91.31 292 ASN A O 1
ATOM 2329 N N . ASN A 1 293 ? 11.876 1.037 -23.821 1.00 76.56 293 ASN A N 1
ATOM 2330 C CA . ASN A 1 293 ? 12.073 -0.032 -24.810 1.00 76.56 293 ASN A CA 1
ATOM 2331 C C . ASN A 1 293 ? 10.770 -0.596 -25.423 1.00 76.56 293 ASN A C 1
ATOM 2333 O O . ASN A 1 293 ? 10.804 -1.676 -26.013 1.00 76.56 293 ASN A O 1
ATOM 2337 N N . PHE A 1 294 ? 9.638 0.102 -25.291 1.00 54.19 294 PHE A N 1
ATOM 2338 C CA . PHE A 1 294 ? 8.320 -0.301 -25.804 1.00 54.19 294 PHE A CA 1
ATOM 2339 C C . PHE A 1 294 ? 7.576 0.895 -26.393 1.00 54.19 294 PHE A C 1
ATOM 2341 O O . PHE A 1 294 ? 6.843 0.679 -27.384 1.00 54.19 294 PHE A O 1
#

InterPro domains:
  IPR011989 Armadillo-like helical [G3DSA:1.25.10.10] (53-125)
  IPR011989 Armadillo-like helical [G3DSA:1.25.10.10] (127-292)
  IPR016024 Armadillo-type fold [SSF48371] (71-161)
  IPR050693 SIL1/FES1/HPBP1 [PTHR19316] (23-125)

pLDDT: mean 79.96, std 16.15, range [39.38, 97.94]